Protein AF-0000000078787896 (afdb_homodimer)

Secondary structure (DSSP, 8-state):
-EEEEEEGGGHHHHHHHHHHTT-EEEEEEETTTEEEEEEE-HHHHHHHHHH-SS-GGG--HHHHHHHHHHHT--HHHHHHHHHHHHHHHHHH-/-EEEEEEGGGHHHHHHHHHHTT-EEEEEEETTTEEEEEEE-HHHHHHHHHH-SS-GGG--HHHHHHHHHHHT--HHHHHHHHHHHHHHHHHT-

Solvent-accessible surface area (backbone atoms only — not comparable to full-atom values): 10243 Å² total; per-residue (Å²): 78,45,82,45,78,42,52,53,87,51,46,64,62,54,48,51,54,32,57,76,66,70,42,37,62,49,80,38,81,47,82,94,54,31,28,37,38,35,38,38,56,57,43,48,44,58,34,46,63,74,59,62,76,54,63,79,91,69,50,51,49,59,50,47,37,52,51,39,49,51,52,63,49,59,63,55,60,38,23,46,52,31,45,52,47,52,53,53,53,57,70,73,100,78,46,80,44,78,42,53,54,88,51,44,65,62,53,49,51,55,31,57,76,65,71,43,37,63,49,80,38,81,45,82,92,56,31,27,38,38,34,37,37,55,58,44,49,46,58,37,47,64,75,60,64,78,53,63,79,92,70,49,50,49,59,51,47,37,52,52,38,50,52,54,64,49,58,62,56,60,38,24,45,52,31,45,53,46,52,51,53,54,57,69,75,99

Radius of gyration: 19.27 Å; Cα contacts (8 Å, |Δi|>4): 255; chains: 2; bounding box: 38×58×37 Å

InterPro domains:
  IPR018594 Domain of unknown function DUF2023 [PF09633] (1-84)
  IPR036780 PG1857-like superfamily [G3DSA:3.30.2190.10] (1-89)
  IPR036780 PG1857-like superfamily [SSF160448] (1-85)

Structure (mmCIF, N/CA/C/O backbone):
data_AF-0000000078787896-model_v1
#
loop_
_entity.id
_entity.type
_entity.pdbx_description
1 polymer 'DUF2023 domain-containing protein'
#
loop_
_atom_site.group_PDB
_atom_site.id
_atom_site.type_symbol
_atom_site.label_atom_id
_atom_site.label_alt_id
_atom_site.label_comp_id
_atom_site.label_asym_id
_atom_site.label_entity_id
_atom_site.label_seq_id
_atom_site.pdbx_PDB_ins_code
_atom_site.Cartn_x
_atom_site.Cartn_y
_atom_site.Cartn_z
_atom_site.occupancy
_atom_site.B_iso_or_equiv
_atom_site.auth_seq_id
_atom_site.auth_comp_id
_atom_site.auth_asym_id
_atom_site.auth_atom_id
_atom_site.pdbx_PDB_model_num
ATOM 1 N N . MET A 1 1 ? 8.523 -8.969 -3.535 1 95.5 1 MET A N 1
ATOM 2 C CA . MET A 1 1 ? 7.691 -10.094 -3.965 1 95.5 1 MET A CA 1
ATOM 3 C C . MET A 1 1 ? 7.641 -10.18 -5.484 1 95.5 1 MET A C 1
ATOM 5 O O . MET A 1 1 ? 7.961 -9.211 -6.18 1 95.5 1 MET A O 1
ATOM 9 N N . VAL A 1 2 ? 7.312 -11.383 -6.012 1 97.88 2 VAL A N 1
ATOM 10 C CA . VAL A 1 2 ? 7.246 -11.609 -7.449 1 97.88 2 VAL A CA 1
ATOM 11 C C . VAL A 1 2 ? 5.91 -12.266 -7.809 1 97.88 2 VAL A C 1
ATOM 13 O O . VAL A 1 2 ? 5.414 -13.125 -7.074 1 97.88 2 VAL A O 1
ATOM 16 N N . LEU A 1 3 ? 5.375 -11.781 -8.859 1 97.94 3 LEU A N 1
ATOM 17 C CA . LEU A 1 3 ? 4.242 -12.43 -9.508 1 97.94 3 LEU A CA 1
ATOM 18 C C . LEU A 1 3 ? 4.668 -13.086 -10.82 1 97.94 3 LEU A C 1
ATOM 20 O O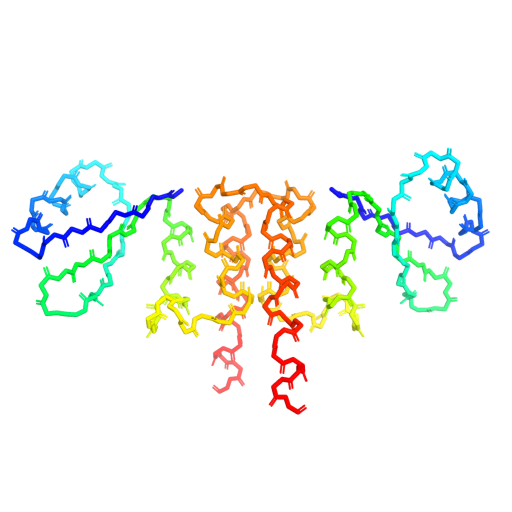 . LEU A 1 3 ? 5.262 -12.43 -11.68 1 97.94 3 LEU A O 1
ATOM 24 N N . TYR A 1 4 ? 4.391 -14.367 -10.906 1 97.44 4 TYR A N 1
ATOM 25 C CA . TYR A 1 4 ? 4.719 -15.125 -12.109 1 97.44 4 TYR A CA 1
ATOM 26 C C . TYR A 1 4 ? 3.508 -15.891 -12.625 1 97.44 4 TYR A C 1
ATOM 28 O O . TYR A 1 4 ? 2.949 -16.734 -11.914 1 97.44 4 TYR A O 1
ATOM 36 N N . THR A 1 5 ? 3.047 -15.602 -13.875 1 96.25 5 THR A N 1
ATOM 37 C CA . THR A 1 5 ? 1.953 -16.328 -14.5 1 96.25 5 THR A CA 1
ATOM 38 C C . THR A 1 5 ? 2.49 -17.438 -15.406 1 96.25 5 THR A C 1
ATOM 40 O O . THR A 1 5 ? 3.373 -17.203 -16.234 1 96.25 5 THR A O 1
ATOM 43 N N . MET A 1 6 ? 1.915 -18.672 -15.164 1 96.69 6 MET A N 1
ATOM 44 C CA . MET A 1 6 ? 2.439 -19.797 -15.938 1 96.69 6 MET A CA 1
ATOM 45 C C . MET A 1 6 ? 1.355 -20.828 -16.188 1 96.69 6 MET A C 1
ATOM 47 O O . MET A 1 6 ? 0.293 -20.797 -15.57 1 96.69 6 MET A O 1
ATOM 51 N N . ASN A 1 7 ? 1.697 -21.688 -17.203 1 96.69 7 ASN A N 1
ATOM 52 C CA . ASN A 1 7 ? 0.842 -22.844 -17.422 1 96.69 7 ASN A CA 1
ATOM 53 C C . ASN A 1 7 ? 0.874 -23.797 -16.219 1 96.69 7 ASN A C 1
ATOM 55 O O . ASN A 1 7 ? 1.937 -24.047 -15.656 1 96.69 7 ASN A O 1
ATOM 59 N N . ARG A 1 8 ? -0.3 -24.375 -15.906 1 95.69 8 ARG A N 1
ATOM 60 C CA . ARG A 1 8 ? -0.476 -25.234 -14.742 1 95.69 8 ARG A CA 1
ATOM 61 C C . ARG A 1 8 ? 0.473 -26.422 -14.805 1 95.69 8 ARG A C 1
ATOM 63 O O . ARG A 1 8 ? 0.884 -26.953 -13.766 1 95.69 8 ARG A O 1
ATOM 70 N N . GLU A 1 9 ? 0.855 -26.781 -15.984 1 95.31 9 GLU A N 1
ATOM 71 C CA . GLU A 1 9 ? 1.678 -27.984 -16.172 1 95.31 9 GLU A CA 1
ATOM 72 C C . GLU A 1 9 ? 3.072 -27.781 -15.578 1 95.31 9 GLU A C 1
ATOM 74 O O . GLU A 1 9 ? 3.762 -28.75 -15.258 1 95.31 9 GLU A O 1
ATOM 79 N N . TYR A 1 10 ? 3.477 -26.594 -15.391 1 95.88 10 TYR A N 1
ATOM 80 C CA . TYR A 1 10 ? 4.82 -26.312 -14.906 1 95.88 10 TYR A CA 1
ATOM 81 C C . TYR A 1 10 ? 4.809 -26 -13.414 1 95.88 10 TYR A C 1
ATOM 83 O O . TYR A 1 10 ? 5.852 -25.688 -12.836 1 95.88 10 TYR A O 1
ATOM 91 N N . THR A 1 11 ? 3.688 -26.047 -12.773 1 96.38 11 THR A N 1
ATOM 92 C CA . THR A 1 11 ? 3.496 -25.625 -11.391 1 96.38 11 THR A CA 1
ATOM 93 C C . THR A 1 11 ? 4.363 -26.469 -10.445 1 96.38 11 THR A C 1
ATOM 95 O O . THR A 1 11 ? 5.051 -25.922 -9.586 1 96.38 11 THR A O 1
ATOM 98 N N . GLU A 1 12 ? 4.324 -27.734 -10.633 1 96.56 12 GLU A N 1
ATOM 99 C CA . GLU A 1 12 ? 5.047 -28.641 -9.742 1 96.56 12 GLU A CA 1
ATOM 100 C C . GLU A 1 12 ? 6.543 -28.344 -9.758 1 96.56 12 GLU A C 1
ATOM 102 O O . GLU A 1 12 ? 7.188 -28.328 -8.703 1 96.56 12 GLU A O 1
ATOM 107 N N . PHE A 1 13 ? 7.039 -28.156 -10.867 1 97.12 13 PHE A N 1
ATOM 108 C CA . PHE A 1 13 ? 8.453 -27.844 -11.016 1 97.12 13 PHE A CA 1
ATOM 109 C C . PHE A 1 13 ? 8.797 -26.547 -10.297 1 97.12 13 PHE A C 1
ATOM 111 O O . PHE A 1 13 ? 9.773 -26.484 -9.539 1 97.12 13 PHE A O 1
ATOM 118 N N . ALA A 1 14 ? 8.023 -25.531 -10.484 1 97.5 14 ALA A N 1
ATOM 119 C CA . ALA A 1 14 ? 8.258 -24.219 -9.883 1 97.5 14 ALA A CA 1
ATOM 120 C C . ALA A 1 14 ? 8.18 -24.297 -8.359 1 97.5 14 ALA A C 1
ATOM 122 O O . ALA A 1 14 ? 9.023 -23.75 -7.656 1 97.5 14 ALA A O 1
ATOM 123 N N . ILE A 1 15 ? 7.23 -25 -7.855 1 97.81 15 ILE A N 1
ATOM 124 C CA . ILE A 1 15 ? 7.02 -25.141 -6.422 1 97.81 15 ILE A CA 1
ATOM 125 C C . ILE A 1 15 ? 8.211 -25.875 -5.793 1 97.81 15 ILE A C 1
ATOM 127 O O . ILE A 1 15 ? 8.703 -25.469 -4.734 1 97.81 15 ILE A O 1
ATOM 131 N N . ARG A 1 16 ? 8.617 -26.875 -6.402 1 98.06 16 ARG A N 1
ATOM 132 C CA . ARG A 1 16 ? 9.766 -27.625 -5.898 1 98.06 16 ARG A CA 1
ATOM 133 C C . ARG A 1 16 ? 10.992 -26.719 -5.754 1 98.06 16 ARG A C 1
ATOM 135 O O . ARG A 1 16 ? 11.711 -26.797 -4.754 1 98.06 16 ARG A O 1
ATOM 142 N N . ARG A 1 17 ? 11.203 -25.938 -6.727 1 97.75 17 ARG A N 1
ATOM 143 C CA . ARG A 1 17 ? 12.336 -25.016 -6.691 1 97.75 17 ARG A CA 1
ATOM 144 C C . ARG A 1 17 ? 12.203 -24.031 -5.527 1 97.75 17 ARG A C 1
ATOM 146 O O . ARG A 1 17 ? 13.172 -23.781 -4.812 1 97.75 17 ARG A O 1
ATOM 153 N N . LEU A 1 18 ? 11.055 -23.469 -5.309 1 98.31 18 LEU A N 1
ATOM 154 C CA . LEU A 1 18 ? 10.805 -22.516 -4.227 1 98.31 18 LEU A CA 1
ATOM 155 C C . LEU A 1 18 ? 10.977 -23.188 -2.867 1 98.31 18 LEU A C 1
ATOM 157 O O . LEU A 1 18 ? 11.609 -22.625 -1.971 1 98.31 18 LEU A O 1
ATOM 161 N N . GLU A 1 19 ? 10.453 -24.391 -2.734 1 98.06 19 GLU A N 1
ATOM 162 C CA . GLU A 1 19 ? 10.539 -25.125 -1.475 1 98.06 19 GLU A CA 1
ATOM 163 C C . GLU A 1 19 ? 11.984 -25.5 -1.15 1 98.06 19 GLU A C 1
ATOM 165 O O . GLU A 1 19 ? 12.414 -25.391 0.001 1 98.06 19 GLU A O 1
ATOM 170 N N . ASN A 1 20 ? 12.695 -25.844 -2.145 1 98.12 20 ASN A N 1
ATOM 171 C CA . ASN A 1 20 ? 14.109 -26.172 -1.956 1 98.12 20 ASN A CA 1
ATOM 172 C C . ASN A 1 20 ? 14.898 -24.953 -1.474 1 98.12 20 ASN A C 1
ATOM 174 O O . ASN A 1 20 ? 15.883 -25.109 -0.749 1 98.12 20 ASN A O 1
ATOM 178 N N . GLN A 1 21 ? 14.391 -23.828 -1.845 1 98 21 GLN A N 1
ATOM 179 C CA . GLN A 1 21 ? 15.078 -22.594 -1.492 1 98 21 GLN A CA 1
ATOM 180 C C . GLN A 1 21 ? 14.438 -21.938 -0.275 1 98 21 GLN A C 1
ATOM 182 O O . GLN A 1 21 ? 14.844 -20.844 0.135 1 98 21 GLN A O 1
ATOM 187 N N . ASN A 1 22 ? 13.445 -22.531 0.251 1 97.94 22 ASN A N 1
ATOM 188 C CA . ASN A 1 22 ? 12.727 -22.031 1.42 1 97.94 22 ASN A CA 1
ATOM 189 C C . ASN A 1 22 ? 12.109 -20.672 1.155 1 97.94 22 ASN A C 1
ATOM 191 O O . ASN A 1 22 ? 12.18 -19.766 2 1 97.94 22 ASN A O 1
ATOM 195 N N . ILE A 1 23 ? 11.594 -20.547 0.013 1 98.19 23 ILE A N 1
ATOM 196 C CA . ILE A 1 23 ? 10.891 -19.312 -0.369 1 98.19 23 ILE A CA 1
ATOM 197 C C . ILE A 1 23 ? 9.383 -19.516 -0.245 1 98.19 23 ILE A C 1
ATOM 199 O O . ILE A 1 23 ? 8.844 -20.5 -0.757 1 98.19 23 ILE A O 1
ATOM 203 N N . SER A 1 24 ? 8.703 -18.656 0.431 1 98.31 24 SER A N 1
ATOM 204 C CA . SER A 1 24 ? 7.254 -18.734 0.598 1 98.31 24 SER A CA 1
ATOM 205 C C . SER A 1 24 ? 6.531 -18.375 -0.699 1 98.31 24 SER A C 1
ATOM 207 O O . SER A 1 24 ? 7.008 -17.547 -1.479 1 98.31 24 SER A O 1
ATOM 209 N N . TYR A 1 25 ? 5.406 -19 -0.863 1 98.31 25 TYR A N 1
ATOM 210 C CA . TYR A 1 25 ? 4.68 -18.781 -2.109 1 98.31 25 TYR A CA 1
ATOM 211 C C . TYR A 1 25 ? 3.18 -18.984 -1.907 1 98.31 25 TYR A C 1
ATOM 213 O O . TYR A 1 25 ? 2.75 -19.531 -0.893 1 98.31 25 TYR A O 1
ATOM 221 N N . THR A 1 26 ? 2.359 -18.438 -2.818 1 97.56 26 THR A N 1
ATOM 222 C CA . THR A 1 26 ? 0.912 -18.578 -2.922 1 97.56 26 THR A CA 1
ATOM 223 C C . THR A 1 26 ? 0.488 -18.75 -4.375 1 97.56 26 THR A C 1
ATOM 225 O O . THR A 1 26 ? 1.007 -18.078 -5.266 1 97.56 26 THR A O 1
ATOM 228 N N . ILE A 1 27 ? -0.456 -19.641 -4.555 1 96.5 27 ILE A N 1
ATOM 229 C CA . ILE A 1 27 ? -0.92 -19.938 -5.91 1 96.5 27 ILE A CA 1
ATOM 230 C C . ILE A 1 27 ? -2.359 -19.453 -6.074 1 96.5 27 ILE A C 1
ATOM 232 O O . ILE A 1 27 ? -3.195 -19.656 -5.191 1 96.5 27 ILE A O 1
ATOM 236 N N . GLN A 1 28 ? -2.555 -18.812 -7.16 1 96.31 28 GLN A N 1
ATOM 237 C CA . GLN A 1 28 ? -3.908 -18.438 -7.555 1 96.31 28 GLN A CA 1
ATOM 238 C C . GLN A 1 28 ? -4.246 -18.984 -8.938 1 96.31 28 GLN A C 1
ATOM 240 O O . GLN A 1 28 ? -3.557 -18.688 -9.914 1 96.31 28 GLN A O 1
ATOM 245 N N . GLU A 1 29 ? -5.281 -19.75 -9.031 1 93.56 29 GLU A N 1
ATOM 246 C CA . GLU A 1 29 ? -5.719 -20.266 -10.32 1 93.56 29 GLU A CA 1
ATOM 247 C C . GLU A 1 29 ? -6.367 -19.172 -11.172 1 93.56 29 GLU A C 1
ATOM 249 O O . GLU A 1 29 ? -7.176 -18.391 -10.664 1 93.56 29 GLU A O 1
ATOM 254 N N . VAL A 1 30 ? -5.859 -19.094 -12.391 1 90.56 30 VAL A N 1
ATOM 255 C CA . VAL A 1 30 ? -6.414 -18.141 -13.336 1 90.56 30 VAL A CA 1
ATOM 256 C C . VAL A 1 30 ? -6.977 -18.875 -14.555 1 90.56 30 VAL A C 1
ATOM 258 O O . VAL A 1 30 ? -6.227 -19.266 -15.445 1 90.56 30 VAL A O 1
ATOM 261 N N . GLY A 1 31 ? -8.289 -19.094 -14.656 1 87.88 31 GLY A N 1
ATOM 262 C CA . GLY A 1 31 ? -8.883 -19.859 -15.75 1 87.88 31 GLY A CA 1
ATOM 263 C C . GLY A 1 31 ? -8.625 -21.344 -15.648 1 87.88 31 GLY A C 1
ATOM 264 O O . GLY A 1 31 ? -8.594 -21.906 -14.547 1 87.88 31 GLY A O 1
ATOM 265 N N . THR A 1 32 ? -8.508 -22.031 -16.875 1 88.81 32 THR A N 1
ATOM 266 C CA . THR A 1 32 ? -8.453 -23.484 -16.875 1 88.81 32 THR A CA 1
ATOM 267 C C . THR A 1 32 ? -7.012 -23.984 -16.953 1 88.81 32 THR A C 1
ATOM 269 O O . THR A 1 32 ? -6.695 -25.078 -16.469 1 88.81 32 THR A O 1
ATOM 272 N N . ASN A 1 33 ? -6.129 -23.156 -17.438 1 93.5 33 ASN A N 1
ATOM 273 C CA . ASN A 1 33 ? -4.82 -23.734 -17.703 1 93.5 33 ASN A CA 1
ATOM 274 C C . ASN A 1 33 ? -3.693 -22.844 -17.188 1 93.5 33 ASN A C 1
ATOM 276 O O . ASN A 1 33 ? -2.516 -23.125 -17.422 1 93.5 33 ASN A O 1
ATOM 280 N N . LYS A 1 34 ? -4.051 -21.75 -16.531 1 95.5 34 LYS A N 1
ATOM 281 C CA . LYS A 1 34 ? -3.014 -20.844 -16.062 1 95.5 34 LYS A CA 1
ATOM 282 C C . LYS A 1 34 ? -3.102 -20.625 -14.562 1 95.5 34 LYS A C 1
ATOM 284 O O . LYS A 1 34 ? -4.176 -20.766 -13.969 1 95.5 34 LYS A O 1
ATOM 289 N N . ILE A 1 35 ? -1.917 -20.312 -13.984 1 96.56 35 ILE A N 1
ATOM 290 C CA . ILE A 1 35 ? -1.882 -19.953 -12.57 1 96.56 35 ILE A CA 1
ATOM 291 C C . ILE A 1 35 ? -1.053 -18.688 -12.375 1 96.56 35 ILE A C 1
ATOM 293 O O . ILE A 1 35 ? -0.139 -18.422 -13.156 1 96.56 35 ILE A O 1
ATOM 297 N N . ASN A 1 36 ? -1.432 -17.922 -11.422 1 96.88 36 ASN A N 1
ATOM 298 C CA . ASN A 1 36 ? -0.57 -16.891 -10.859 1 96.88 36 ASN A CA 1
ATOM 299 C C . ASN A 1 36 ? 0.217 -17.406 -9.656 1 96.88 36 ASN A C 1
ATOM 301 O O . ASN A 1 36 ? -0.37 -17.891 -8.688 1 96.88 36 ASN A O 1
ATOM 305 N N . LEU A 1 37 ? 1.495 -17.312 -9.766 1 97.94 37 LEU A N 1
ATOM 306 C CA . LEU A 1 37 ? 2.389 -17.719 -8.68 1 97.94 37 LEU A CA 1
ATOM 307 C C . LEU A 1 37 ? 3.025 -16.5 -8.023 1 97.94 37 LEU A C 1
ATOM 309 O O . LEU A 1 37 ? 3.793 -15.773 -8.656 1 97.94 37 LEU A O 1
ATOM 313 N N . PHE A 1 38 ? 2.688 -16.312 -6.754 1 98.31 38 PHE A N 1
ATOM 314 C CA . PHE A 1 38 ? 3.316 -15.281 -5.941 1 98.31 38 PHE A CA 1
ATOM 315 C C . PHE A 1 38 ? 4.395 -15.883 -5.043 1 98.31 38 PHE A C 1
ATOM 317 O O . PHE A 1 38 ? 4.184 -16.922 -4.422 1 98.31 38 PHE A O 1
ATOM 324 N N . PHE A 1 39 ? 5.5 -15.203 -4.949 1 98.56 39 PHE A N 1
ATOM 325 C CA . PHE A 1 39 ? 6.477 -15.742 -4.008 1 98.56 39 PHE A CA 1
ATOM 326 C C . PHE A 1 39 ? 7.43 -14.648 -3.533 1 98.56 39 PHE A C 1
ATOM 328 O O . PHE A 1 39 ? 7.625 -13.648 -4.223 1 98.56 39 PHE A O 1
ATOM 335 N N . GLY A 1 40 ? 7.953 -14.867 -2.354 1 97.88 40 GLY A N 1
ATOM 336 C CA . GLY A 1 40 ? 8.805 -13.906 -1.679 1 97.88 40 GLY A CA 1
ATOM 337 C C . GLY A 1 40 ? 8.812 -14.062 -0.17 1 97.88 40 GLY A C 1
ATOM 338 O O . GLY A 1 40 ? 8.82 -15.188 0.34 1 97.88 40 GLY A O 1
ATOM 339 N N . LYS A 1 41 ? 8.898 -12.922 0.526 1 97.5 41 LYS A N 1
ATOM 340 C CA . LYS A 1 41 ? 8.938 -12.938 1.985 1 97.5 41 LYS A CA 1
ATOM 341 C C . LYS A 1 41 ? 7.648 -13.5 2.568 1 97.5 41 LYS A C 1
ATOM 343 O O . LYS A 1 41 ? 6.559 -13.211 2.066 1 97.5 41 LYS A O 1
ATOM 348 N N . PRO A 1 42 ? 7.762 -14.211 3.613 1 97.69 42 PRO A N 1
ATOM 349 C CA . PRO A 1 42 ? 6.57 -14.828 4.207 1 97.69 42 PRO A CA 1
ATOM 350 C C . PRO A 1 42 ? 5.527 -13.797 4.645 1 97.69 42 PRO A C 1
ATOM 352 O O . PRO A 1 42 ? 4.324 -14.062 4.555 1 97.69 42 PRO A O 1
ATOM 355 N N . GLU A 1 43 ? 6.016 -12.641 5.141 1 97.62 43 GLU A N 1
ATOM 356 C CA . GLU A 1 43 ? 5.098 -11.586 5.566 1 97.62 43 GLU A CA 1
ATOM 357 C C . GLU A 1 43 ? 4.199 -11.141 4.414 1 97.62 43 GLU A C 1
ATOM 359 O O . GLU A 1 43 ? 2.998 -10.938 4.602 1 97.62 43 GLU A O 1
ATOM 364 N N . CYS A 1 44 ? 4.789 -11.047 3.289 1 98.06 44 CYS A N 1
ATOM 365 C CA . CYS A 1 44 ? 4.031 -10.633 2.115 1 98.06 44 CYS A CA 1
ATOM 366 C C . CYS A 1 44 ? 3.082 -11.727 1.657 1 98.06 44 CYS A C 1
ATOM 368 O O . CYS A 1 44 ? 1.968 -11.445 1.214 1 98.06 44 CYS A O 1
ATOM 370 N N . MET A 1 45 ? 3.549 -12.969 1.745 1 98 45 MET A N 1
ATOM 371 C CA . MET A 1 45 ? 2.699 -14.086 1.345 1 98 45 MET A CA 1
ATOM 372 C C . MET A 1 45 ? 1.46 -14.172 2.23 1 98 45 MET A C 1
ATOM 374 O O . MET A 1 45 ? 0.368 -14.484 1.748 1 98 45 MET A O 1
ATOM 378 N N . GLU A 1 46 ? 1.587 -13.875 3.477 1 97.25 46 GLU A N 1
ATOM 379 C CA . GLU A 1 46 ? 0.44 -13.859 4.379 1 97.25 46 GLU A CA 1
ATOM 380 C C . GLU A 1 46 ? -0.558 -12.773 3.992 1 97.25 46 GLU A C 1
ATOM 382 O O . GLU A 1 46 ? -1.767 -13.016 3.959 1 97.25 46 GLU A O 1
ATOM 387 N N . ALA A 1 47 ? -0.047 -11.648 3.676 1 97.5 47 ALA A N 1
ATOM 388 C CA . ALA A 1 47 ? -0.904 -10.531 3.293 1 97.5 47 ALA A CA 1
ATOM 389 C C . ALA A 1 47 ? -1.635 -10.82 1.985 1 97.5 47 ALA A C 1
ATOM 391 O O . ALA A 1 47 ? -2.84 -10.586 1.875 1 97.5 47 ALA A O 1
ATOM 392 N N . ILE A 1 48 ? -0.924 -11.328 0.971 1 96.94 48 ILE A N 1
ATOM 393 C CA . ILE A 1 48 ? -1.519 -11.516 -0.347 1 96.94 48 ILE A CA 1
ATOM 394 C C . ILE A 1 48 ? -2.648 -12.539 -0.26 1 96.94 48 ILE A C 1
ATOM 396 O O . ILE A 1 48 ? -3.621 -12.461 -1.015 1 96.94 48 ILE A O 1
ATOM 400 N N . ARG A 1 49 ? -2.602 -13.461 0.655 1 95.06 49 ARG A N 1
ATOM 401 C CA . ARG A 1 49 ? -3.635 -14.477 0.821 1 95.06 49 ARG A CA 1
ATOM 402 C C . ARG A 1 49 ? -4.973 -13.844 1.188 1 95.06 49 ARG A C 1
ATOM 404 O O . ARG A 1 49 ? -6.031 -14.383 0.871 1 95.06 49 ARG A O 1
ATOM 411 N N . HIS A 1 50 ? -4.93 -12.711 1.856 1 94.81 50 HIS A N 1
ATOM 412 C CA . HIS A 1 50 ? -6.148 -11.984 2.195 1 94.81 50 HIS A CA 1
ATOM 413 C C . HIS A 1 50 ? -6.676 -11.203 0.996 1 94.81 50 HIS A C 1
ATOM 415 O O . HIS A 1 50 ? -7.848 -10.82 0.964 1 94.81 50 HIS A O 1
ATOM 421 N N . ILE A 1 51 ? -5.855 -10.961 0.032 1 94.88 51 ILE A N 1
ATOM 422 C CA . ILE A 1 51 ? -6.164 -10.031 -1.048 1 94.88 51 ILE A CA 1
ATOM 423 C C . ILE A 1 51 ? -6.594 -10.805 -2.291 1 94.88 51 ILE A C 1
ATOM 425 O O . ILE A 1 51 ? -7.543 -10.414 -2.973 1 94.88 51 ILE A O 1
ATOM 429 N N . ILE A 1 52 ? -5.926 -11.883 -2.607 1 93.38 52 ILE A N 1
ATOM 430 C CA . ILE A 1 52 ? -6.078 -12.555 -3.895 1 93.38 52 ILE A CA 1
ATOM 431 C C . ILE A 1 52 ? -7.141 -13.641 -3.789 1 93.38 52 ILE A C 1
ATOM 433 O O . ILE A 1 52 ? -6.934 -14.766 -4.258 1 93.38 52 ILE A O 1
ATOM 437 N N . THR A 1 53 ? -8.164 -13.375 -3.113 1 90.44 53 THR A N 1
ATOM 438 C CA . THR A 1 53 ? -9.273 -14.312 -2.959 1 90.44 53 THR A CA 1
ATOM 439 C C . THR A 1 53 ? -10.211 -14.234 -4.156 1 90.44 53 THR A C 1
ATOM 441 O O . THR A 1 53 ? -11.164 -15.016 -4.258 1 90.44 53 THR A O 1
ATOM 444 N N . ARG A 1 54 ? -10.055 -13.359 -5.039 1 89.44 54 ARG A N 1
ATOM 445 C CA . ARG A 1 54 ? -10.805 -13.148 -6.27 1 89.44 54 ARG A CA 1
ATOM 446 C C . ARG A 1 54 ? -9.875 -12.789 -7.426 1 89.44 54 ARG A C 1
ATOM 448 O O . ARG A 1 54 ? -8.695 -12.492 -7.207 1 89.44 54 ARG A O 1
ATOM 455 N N . PRO A 1 55 ? -10.461 -12.805 -8.609 1 91.06 55 PRO A N 1
ATOM 456 C CA . PRO A 1 55 ? -9.625 -12.414 -9.742 1 91.06 55 PRO A CA 1
ATOM 457 C C . PRO A 1 55 ? -9.023 -11.016 -9.586 1 91.06 55 PRO A C 1
ATOM 459 O O . PRO A 1 55 ? -9.656 -10.133 -9.008 1 91.06 55 PRO A O 1
ATOM 462 N N . LEU A 1 56 ? -7.828 -10.742 -10.164 1 94.19 56 LEU A N 1
ATOM 463 C CA . LEU A 1 56 ? -7.059 -9.516 -9.984 1 94.19 56 LEU A CA 1
ATOM 464 C C . LEU A 1 56 ? -7.828 -8.305 -10.516 1 94.19 56 LEU A C 1
ATOM 466 O O . LEU A 1 56 ? -7.672 -7.195 -10.008 1 94.19 56 LEU A O 1
ATOM 470 N N . ASN A 1 57 ? -8.633 -8.578 -11.523 1 92.12 57 ASN A N 1
ATOM 471 C CA . ASN A 1 57 ? -9.383 -7.473 -12.117 1 92.12 57 ASN A CA 1
ATOM 472 C C . ASN A 1 57 ? -10.57 -7.062 -11.258 1 92.12 57 ASN A C 1
ATOM 474 O O . ASN A 1 57 ? -11.289 -6.121 -11.586 1 92.12 57 ASN A O 1
ATOM 478 N N . GLN A 1 58 ? -10.766 -7.707 -10.18 1 94.06 58 GLN A N 1
ATOM 479 C CA . GLN A 1 58 ? -11.891 -7.414 -9.289 1 94.06 58 GLN A CA 1
ATOM 480 C C . GLN A 1 58 ? -11.406 -6.832 -7.965 1 94.06 58 GLN A C 1
ATOM 482 O O . GLN A 1 58 ? -12.188 -6.684 -7.023 1 94.06 58 GLN A O 1
ATOM 487 N N . LEU A 1 59 ? -10.148 -6.559 -7.926 1 95.62 59 LEU A N 1
ATOM 488 C CA . LEU A 1 59 ? -9.609 -5.98 -6.707 1 95.62 59 LEU A CA 1
ATOM 489 C C . LEU A 1 59 ? -10.125 -4.559 -6.5 1 95.62 59 LEU A C 1
ATOM 491 O O . LEU A 1 59 ? -10.297 -3.811 -7.465 1 95.62 59 LEU A O 1
ATOM 495 N N . THR A 1 60 ? -10.414 -4.223 -5.25 1 96 60 THR A N 1
ATOM 496 C CA . THR A 1 60 ? -10.727 -2.836 -4.926 1 96 60 THR A CA 1
ATOM 497 C C . THR A 1 60 ? -9.516 -1.939 -5.176 1 96 60 THR A C 1
ATOM 499 O O . THR A 1 60 ? -8.391 -2.428 -5.309 1 96 60 THR A O 1
ATOM 502 N N . PRO A 1 61 ? -9.695 -0.67 -5.254 1 97 61 PRO A N 1
ATOM 503 C CA . PRO A 1 61 ? -8.547 0.233 -5.398 1 97 61 PRO A CA 1
ATOM 504 C C . PRO A 1 61 ? -7.508 0.044 -4.301 1 97 61 PRO A C 1
ATOM 506 O O . PRO A 1 61 ? -6.305 0.094 -4.574 1 97 61 PRO A O 1
ATOM 509 N N . GLU A 1 62 ? -7.98 -0.223 -3.119 1 97.44 62 GLU A N 1
ATOM 510 C CA . GLU A 1 62 ? -7.074 -0.427 -1.993 1 97.44 62 GLU A CA 1
ATOM 511 C C . GLU A 1 62 ? -6.234 -1.688 -2.182 1 97.44 62 GLU A C 1
ATOM 513 O O . GLU A 1 62 ? -5.016 -1.659 -2.018 1 97.44 62 GLU A O 1
ATOM 518 N N . GLU A 1 63 ? -6.902 -2.74 -2.551 1 97.38 63 GLU A N 1
ATOM 519 C CA . GLU A 1 63 ? -6.211 -4.012 -2.742 1 97.38 63 GLU A CA 1
ATOM 520 C C . GLU A 1 63 ? -5.203 -3.924 -3.885 1 97.38 63 GLU A C 1
ATOM 522 O O . GLU A 1 63 ? -4.109 -4.484 -3.797 1 97.38 63 GLU A O 1
ATOM 527 N N . ASP A 1 64 ? -5.602 -3.293 -4.914 1 97.5 64 ASP A N 1
ATOM 528 C CA . ASP A 1 64 ? -4.699 -3.094 -6.047 1 97.5 64 ASP A CA 1
ATOM 529 C C . ASP A 1 64 ? -3.447 -2.328 -5.621 1 97.5 64 ASP A C 1
ATOM 531 O O . ASP A 1 64 ? -2.334 -2.682 -6.016 1 97.5 64 ASP A O 1
ATOM 535 N N . PHE A 1 65 ? -3.604 -1.287 -4.871 1 98.38 65 PHE A N 1
ATOM 536 C CA . PHE A 1 65 ? -2.482 -0.516 -4.352 1 98.38 65 PHE A CA 1
ATOM 537 C C . PHE A 1 65 ? -1.557 -1.397 -3.521 1 98.38 65 PHE A C 1
ATOM 539 O O . PHE A 1 65 ? -0.336 -1.355 -3.688 1 98.38 65 PHE A O 1
ATOM 546 N N . ILE A 1 66 ? -2.145 -2.176 -2.635 1 98.31 66 ILE A N 1
ATOM 547 C CA . ILE A 1 66 ? -1.372 -3.021 -1.729 1 98.31 66 ILE A CA 1
ATOM 548 C C . ILE A 1 66 ? -0.562 -4.035 -2.535 1 98.31 66 ILE A C 1
ATOM 550 O O . ILE A 1 66 ? 0.636 -4.207 -2.299 1 98.31 66 ILE A O 1
ATOM 554 N N . LEU A 1 67 ? -1.207 -4.641 -3.471 1 97.94 67 LEU A N 1
ATOM 555 C CA . LEU A 1 67 ? -0.519 -5.602 -4.324 1 97.94 67 LEU A CA 1
ATOM 556 C C . LEU A 1 67 ? 0.661 -4.945 -5.039 1 97.94 67 LEU A C 1
ATOM 558 O O . LEU A 1 67 ? 1.774 -5.477 -5.02 1 97.94 67 LEU A O 1
ATOM 562 N N . GLY A 1 68 ? 0.393 -3.816 -5.617 1 97.94 68 GLY A N 1
ATOM 563 C CA . GLY A 1 68 ? 1.457 -3.105 -6.309 1 97.94 68 GLY A CA 1
ATOM 564 C C . GLY A 1 68 ? 2.625 -2.758 -5.402 1 97.94 68 GLY A C 1
ATOM 565 O O . GLY A 1 68 ? 3.785 -2.883 -5.805 1 97.94 68 GLY A O 1
ATOM 566 N N . ALA A 1 69 ? 2.291 -2.309 -4.273 1 98.06 69 ALA A N 1
ATOM 567 C CA . ALA A 1 69 ? 3.334 -1.962 -3.312 1 98.06 69 ALA A CA 1
ATOM 568 C C . ALA A 1 69 ? 4.176 -3.184 -2.953 1 98.06 69 ALA A C 1
ATOM 570 O O . ALA A 1 69 ? 5.406 -3.102 -2.9 1 98.06 69 ALA A O 1
ATOM 571 N N . MET A 1 70 ? 3.561 -4.277 -2.736 1 97.94 70 MET A N 1
ATOM 572 C CA . MET A 1 70 ? 4.273 -5.504 -2.395 1 97.94 70 MET A CA 1
ATOM 573 C C . MET A 1 70 ? 5.152 -5.961 -3.551 1 97.94 70 MET A C 1
ATOM 575 O O . MET A 1 70 ? 6.238 -6.508 -3.332 1 97.94 70 MET A O 1
ATOM 579 N N . LEU A 1 71 ? 4.688 -5.684 -4.723 1 97.88 71 LEU A N 1
ATOM 580 C CA . LEU A 1 71 ? 5.438 -6.066 -5.914 1 97.88 71 LEU A CA 1
ATOM 581 C C . LEU A 1 71 ? 6.605 -5.117 -6.152 1 97.88 71 LEU A C 1
ATOM 583 O O . LEU A 1 71 ? 7.492 -5.406 -6.961 1 97.88 71 LEU A O 1
ATOM 587 N N . GLY A 1 72 ? 6.602 -3.992 -5.484 1 96.75 72 GLY A N 1
ATOM 588 C CA . GLY A 1 72 ? 7.719 -3.066 -5.582 1 96.75 72 GLY A CA 1
ATOM 589 C C . GLY A 1 72 ? 7.488 -1.961 -6.598 1 96.75 72 GLY A C 1
ATOM 590 O O . GLY A 1 72 ? 8.445 -1.342 -7.074 1 96.75 72 GLY A O 1
ATOM 591 N N . TYR A 1 73 ? 6.246 -1.778 -6.945 1 97 73 TYR A N 1
ATOM 592 C CA . TYR A 1 73 ? 5.941 -0.691 -7.871 1 97 73 TYR A CA 1
ATOM 593 C C . TYR A 1 73 ? 6.152 0.665 -7.207 1 97 73 TYR A C 1
ATOM 595 O O . TYR A 1 73 ? 6.082 0.78 -5.98 1 97 73 TYR A O 1
ATOM 603 N N . ASP A 1 74 ? 6.367 1.711 -8.031 1 97.19 74 ASP A N 1
ATOM 604 C CA . ASP A 1 74 ? 6.582 3.072 -7.551 1 97.19 74 ASP A CA 1
ATOM 605 C C . ASP A 1 74 ? 5.344 3.604 -6.832 1 97.19 74 ASP A C 1
ATOM 607 O O . ASP A 1 74 ? 4.238 3.547 -7.371 1 97.19 74 ASP A O 1
ATOM 611 N N . ILE A 1 75 ? 5.496 4.176 -5.746 1 97.56 75 ILE A N 1
ATOM 612 C CA . ILE A 1 75 ? 4.395 4.605 -4.891 1 97.56 75 ILE A CA 1
ATOM 613 C C . ILE A 1 75 ? 3.607 5.715 -5.586 1 97.56 75 ILE A C 1
ATOM 615 O O . ILE A 1 75 ? 2.377 5.742 -5.523 1 97.56 75 ILE A O 1
ATOM 619 N N . CYS A 1 76 ? 4.289 6.629 -6.258 1 97.19 76 CYS A N 1
ATOM 620 C CA . CYS A 1 76 ? 3.582 7.703 -6.941 1 97.19 76 CYS A CA 1
ATOM 621 C C . CYS A 1 76 ? 2.682 7.152 -8.039 1 97.19 76 CYS A C 1
ATOM 623 O O . CYS A 1 76 ? 1.545 7.602 -8.203 1 97.19 76 CYS A O 1
ATOM 625 N N . GLN A 1 77 ? 3.182 6.18 -8.719 1 97.31 77 GLN A N 1
ATOM 626 C CA . GLN A 1 77 ? 2.369 5.527 -9.742 1 97.31 77 GLN A CA 1
ATOM 627 C C . GLN A 1 77 ? 1.17 4.816 -9.125 1 97.31 77 GLN A C 1
ATOM 629 O O . GLN A 1 77 ? 0.07 4.844 -9.68 1 97.31 77 GLN A O 1
ATOM 634 N N . GLN A 1 78 ? 1.397 4.191 -8.008 1 97.94 78 GLN A N 1
ATOM 635 C CA . GLN A 1 78 ? 0.31 3.523 -7.305 1 97.94 78 GLN A CA 1
ATOM 636 C C . GLN A 1 78 ? -0.741 4.527 -6.84 1 97.94 78 GLN A C 1
ATOM 638 O O . GLN A 1 78 ? -1.94 4.246 -6.891 1 97.94 78 GLN A O 1
ATOM 643 N N . CYS A 1 79 ? -0.305 5.656 -6.375 1 98.38 79 CYS A N 1
ATOM 644 C CA . CYS A 1 79 ? -1.236 6.707 -5.969 1 98.38 79 CYS A CA 1
ATOM 645 C C . CYS A 1 79 ? -2.094 7.156 -7.145 1 98.38 79 CYS A C 1
ATOM 647 O O . CYS A 1 79 ? -3.307 7.324 -7.008 1 98.38 79 CYS A O 1
ATOM 649 N N . LYS A 1 80 ? -1.499 7.309 -8.273 1 97.88 80 LYS A N 1
ATOM 650 C CA . LYS A 1 80 ? -2.234 7.719 -9.461 1 97.88 80 LYS A CA 1
ATOM 651 C C . LYS A 1 80 ? -3.279 6.676 -9.852 1 97.88 80 LYS A C 1
ATOM 653 O O . LYS A 1 80 ? -4.43 7.016 -10.133 1 97.88 80 LYS A O 1
ATOM 658 N N . ARG A 1 81 ? -2.877 5.488 -9.898 1 96.88 81 ARG A N 1
ATOM 659 C CA . ARG A 1 81 ? -3.795 4.402 -10.227 1 96.88 81 ARG A CA 1
ATOM 660 C C . ARG A 1 81 ? -4.949 4.344 -9.234 1 96.88 81 ARG A C 1
ATOM 662 O O . ARG A 1 81 ? -6.105 4.16 -9.625 1 96.88 81 ARG A O 1
ATOM 669 N N . TYR A 1 82 ? -4.598 4.43 -7.969 1 97.88 82 TYR A N 1
ATOM 670 C CA . TYR A 1 82 ? -5.574 4.406 -6.887 1 97.88 82 TYR A CA 1
ATOM 671 C C . TYR A 1 82 ? -6.629 5.488 -7.082 1 97.88 82 TYR A C 1
ATOM 673 O O . TYR A 1 82 ? -7.828 5.207 -7.031 1 97.88 82 TYR A O 1
ATOM 681 N N . CYS A 1 83 ? -6.184 6.68 -7.309 1 97.31 83 CYS A N 1
ATOM 682 C CA . CYS A 1 83 ? -7.102 7.797 -7.512 1 97.31 83 CYS A CA 1
ATOM 683 C C . CYS A 1 83 ? -7.93 7.605 -8.773 1 97.31 83 CYS A C 1
ATOM 685 O O . CYS A 1 83 ? -9.117 7.926 -8.797 1 97.31 83 CYS A O 1
ATOM 687 N N . GLY A 1 84 ? -7.238 7.113 -9.797 1 96.25 84 GLY A N 1
ATOM 688 C CA . GLY A 1 84 ? -7.965 6.816 -11.016 1 96.25 84 GLY A CA 1
ATOM 689 C C . GLY A 1 84 ? -9.094 5.824 -10.812 1 96.25 84 GLY A C 1
ATOM 690 O O . GLY A 1 84 ? -10.195 6.016 -11.328 1 96.25 84 GLY A O 1
ATOM 691 N N . LYS A 1 85 ? -8.898 4.84 -10.039 1 94.88 85 LYS A N 1
ATOM 692 C CA . LYS A 1 85 ? -9.906 3.824 -9.766 1 94.88 85 LYS A CA 1
ATOM 693 C C . LYS A 1 85 ? -11.016 4.379 -8.875 1 94.88 85 LYS A C 1
ATOM 695 O O . LYS A 1 85 ? -12.195 4.051 -9.062 1 94.88 85 LYS A O 1
ATOM 700 N N . LYS A 1 86 ? -10.609 5.203 -7.938 1 93.62 86 LYS A N 1
ATOM 701 C CA . LYS A 1 86 ? -11.586 5.801 -7.035 1 93.62 86 LYS A CA 1
ATOM 702 C C . LYS A 1 86 ? -12.531 6.73 -7.785 1 93.62 86 LYS A C 1
ATOM 704 O O . LYS A 1 86 ? -13.727 6.773 -7.492 1 93.62 86 LYS A O 1
ATOM 709 N N . GLU A 1 87 ? -12.047 7.441 -8.672 1 89.38 87 GLU A N 1
ATOM 710 C CA . GLU A 1 87 ? -12.852 8.367 -9.453 1 89.38 87 GLU A CA 1
ATOM 711 C C . GLU A 1 87 ? -13.797 7.621 -10.398 1 89.38 87 GLU A C 1
ATOM 713 O O . GLU A 1 87 ? -14.914 8.078 -10.656 1 89.38 87 GLU A O 1
ATOM 718 N N . SER A 1 88 ? -13.359 6.551 -10.875 1 85.44 88 SER A N 1
ATOM 719 C CA . SER A 1 88 ? -14.195 5.754 -11.766 1 85.44 88 SER A CA 1
ATOM 720 C C . SER A 1 88 ? -15.375 5.141 -11.023 1 85.44 88 SER A C 1
ATOM 722 O O . SER A 1 88 ? -16.469 4.996 -11.586 1 85.44 88 SER A O 1
ATOM 724 N N . ILE A 1 89 ? -15.203 4.863 -9.797 1 76.12 89 ILE A N 1
ATOM 725 C CA . ILE A 1 89 ? -16.266 4.281 -9 1 76.12 89 ILE A CA 1
ATOM 726 C C . ILE A 1 89 ? -17.297 5.359 -8.648 1 76.12 89 ILE A C 1
ATOM 728 O O . ILE A 1 89 ? -18.5 5.102 -8.641 1 76.12 89 ILE A O 1
ATOM 732 N N . LYS A 1 90 ? -16.906 6.637 -8.375 1 72 90 LYS A N 1
ATOM 733 C CA . LYS A 1 90 ? -17.812 7.734 -8.078 1 72 90 LYS A CA 1
ATOM 734 C C . LYS A 1 90 ? -18.688 8.07 -9.281 1 72 90 LYS A C 1
ATOM 736 O O . LYS A 1 90 ? -19.875 8.391 -9.141 1 72 90 LYS A O 1
ATOM 741 N N . ILE A 1 91 ? -18.156 7.953 -10.461 1 60.03 91 ILE A N 1
ATOM 742 C CA . ILE A 1 91 ? -18.922 8.281 -11.656 1 60.03 91 ILE A CA 1
ATOM 743 C C . ILE A 1 91 ? -19.922 7.16 -11.953 1 60.03 91 ILE A C 1
ATOM 745 O O . ILE A 1 91 ? -20.984 7.406 -12.516 1 60.03 91 ILE A O 1
ATOM 749 N N . ALA A 1 92 ? -19.625 6.023 -11.539 1 60.28 92 ALA A N 1
ATOM 750 C CA . ALA A 1 92 ? -20.5 4.895 -11.852 1 60.28 92 ALA A CA 1
ATOM 751 C C . ALA A 1 92 ? -21.688 4.828 -10.883 1 60.28 92 ALA A C 1
ATOM 753 O O . ALA A 1 92 ? -22.641 4.094 -11.117 1 60.28 92 ALA A O 1
ATOM 754 N N . VAL A 1 93 ? -21.719 5.73 -9.859 1 51.56 93 VAL A N 1
ATOM 755 C CA . VAL A 1 93 ? -22.859 5.746 -8.945 1 51.56 93 VAL A CA 1
ATOM 756 C C . VAL A 1 93 ? -23.703 7 -9.188 1 51.56 93 VAL A C 1
ATOM 758 O O . VAL A 1 93 ? -23.156 8.07 -9.484 1 51.56 93 VAL A O 1
ATOM 761 N N . MET B 1 1 ? 6.691 10.961 1.188 1 95.56 1 MET B N 1
ATOM 762 C CA . MET B 1 1 ? 5.746 11.828 1.885 1 95.56 1 MET B CA 1
ATOM 763 C C . MET B 1 1 ? 6.109 11.945 3.361 1 95.56 1 MET B C 1
ATOM 765 O O . MET B 1 1 ? 6.844 11.117 3.895 1 95.56 1 MET B O 1
ATOM 769 N N . VAL B 1 2 ? 5.652 13.047 4.004 1 97.88 2 VAL B N 1
ATOM 770 C CA . VAL B 1 2 ? 5.945 13.305 5.41 1 97.88 2 VAL B CA 1
ATOM 771 C C . VAL B 1 2 ? 4.652 13.609 6.16 1 97.88 2 VAL B C 1
ATOM 773 O O . VAL B 1 2 ? 3.768 14.289 5.633 1 97.88 2 VAL B O 1
ATOM 776 N N . LEU B 1 3 ? 4.578 13.039 7.305 1 97.88 3 LEU B N 1
ATOM 777 C CA . LEU B 1 3 ? 3.555 13.406 8.281 1 97.88 3 LEU B CA 1
ATOM 778 C C . LEU B 1 3 ? 4.164 14.18 9.438 1 97.88 3 LEU B C 1
ATOM 780 O O . LEU B 1 3 ? 5.117 13.719 10.07 1 97.88 3 LEU B O 1
ATOM 784 N N . TYR B 1 4 ? 3.609 15.367 9.656 1 97.44 4 TYR B N 1
ATOM 785 C CA . TYR B 1 4 ? 4.07 16.219 10.75 1 97.44 4 TYR B CA 1
ATOM 786 C C . TYR B 1 4 ? 2.904 16.672 11.617 1 97.44 4 TYR B C 1
ATOM 788 O O . TYR B 1 4 ? 1.972 17.312 11.125 1 97.44 4 TYR B O 1
ATOM 796 N N . THR B 1 5 ? 2.91 16.328 12.938 1 96.19 5 THR B N 1
ATOM 797 C CA . THR B 1 5 ? 1.896 16.781 13.875 1 96.19 5 THR B CA 1
ATOM 798 C C . THR B 1 5 ? 2.379 18.016 14.633 1 96.19 5 THR B C 1
ATOM 800 O O . THR B 1 5 ? 3.49 18.031 15.172 1 96.19 5 THR B O 1
ATOM 803 N N . MET B 1 6 ? 1.483 19.062 14.609 1 96.69 6 MET B N 1
ATOM 804 C CA . MET B 1 6 ? 1.914 20.297 15.25 1 96.69 6 MET B CA 1
ATOM 805 C C . MET B 1 6 ? 0.725 21.047 15.844 1 96.69 6 MET B C 1
ATOM 807 O O . MET B 1 6 ? -0.427 20.719 15.555 1 96.69 6 MET B O 1
ATOM 811 N N . ASN B 1 7 ? 1.114 22 16.734 1 96.69 7 ASN B N 1
ATOM 812 C CA . AS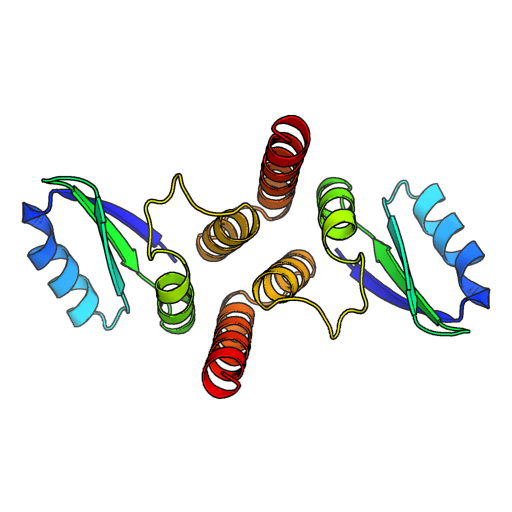N B 1 7 ? 0.097 22.922 17.234 1 96.69 7 ASN B CA 1
ATOM 813 C C . ASN B 1 7 ? -0.459 23.797 16.125 1 96.69 7 ASN B C 1
ATOM 815 O O . ASN B 1 7 ? 0.293 24.281 15.281 1 96.69 7 ASN B O 1
ATOM 819 N N . ARG B 1 8 ? -1.769 24.031 16.188 1 95.62 8 ARG B N 1
ATOM 820 C CA . ARG B 1 8 ? -2.484 24.797 15.164 1 95.62 8 ARG B CA 1
ATOM 821 C C . ARG B 1 8 ? -1.891 26.188 15 1 95.62 8 ARG B C 1
ATOM 823 O O . ARG B 1 8 ? -1.947 26.766 13.914 1 95.62 8 ARG B O 1
ATOM 830 N N . GLU B 1 9 ? -1.283 26.656 16.047 1 95.25 9 GLU B N 1
ATOM 831 C CA . GLU B 1 9 ? -0.77 28.031 16.031 1 95.25 9 GLU B CA 1
ATOM 832 C C . GLU B 1 9 ? 0.393 28.172 15.047 1 95.25 9 GLU B C 1
ATOM 834 O O . GLU B 1 9 ? 0.699 29.281 14.602 1 95.25 9 GLU B O 1
ATOM 839 N N . TYR B 1 10 ? 0.993 27.125 14.688 1 95.81 10 TYR B N 1
ATOM 840 C CA . TYR B 1 10 ? 2.168 27.188 13.828 1 95.81 10 TYR B CA 1
ATOM 841 C C . TYR B 1 10 ? 1.805 26.812 12.391 1 95.81 10 TYR B C 1
ATOM 843 O O . TYR B 1 10 ? 2.676 26.75 11.523 1 95.81 10 TYR B O 1
ATOM 851 N N . THR B 1 11 ? 0.58 26.578 12.094 1 96.38 11 THR B N 1
ATOM 852 C CA . THR B 1 11 ? 0.107 26.078 10.812 1 96.38 11 THR B CA 1
ATOM 853 C C . THR B 1 11 ? 0.432 27.062 9.695 1 96.38 11 THR B C 1
ATOM 855 O O . THR B 1 11 ? 0.95 26.672 8.648 1 96.38 11 THR B O 1
ATOM 858 N N . GLU B 1 12 ? 0.131 28.266 9.945 1 96.56 12 GLU B N 1
ATOM 859 C CA . GLU B 1 12 ? 0.321 29.297 8.914 1 96.56 12 GLU B CA 1
ATOM 860 C C . GLU B 1 12 ? 1.784 29.375 8.492 1 96.56 12 GLU B C 1
ATOM 862 O O . GLU B 1 12 ? 2.082 29.5 7.301 1 96.56 12 GLU B O 1
ATOM 867 N N . PHE B 1 13 ? 2.604 29.359 9.406 1 97.06 13 PHE B N 1
ATOM 868 C CA . PHE B 1 13 ? 4.035 29.422 9.133 1 97.06 13 PHE B CA 1
ATOM 869 C C . PHE B 1 13 ? 4.465 28.219 8.289 1 97.06 13 PHE B C 1
ATOM 871 O O . PHE B 1 13 ? 5.164 28.391 7.289 1 97.06 13 PHE B O 1
ATOM 878 N N . ALA B 1 14 ? 4.055 27.062 8.648 1 97.44 14 ALA B N 1
ATOM 879 C CA . ALA B 1 14 ? 4.418 25.844 7.945 1 97.44 14 ALA B CA 1
ATOM 880 C C . ALA B 1 14 ? 3.889 25.844 6.516 1 97.44 14 ALA B C 1
ATOM 882 O O . ALA B 1 14 ? 4.605 25.484 5.578 1 97.44 14 ALA B O 1
ATOM 883 N N . ILE B 1 15 ? 2.705 26.266 6.328 1 97.81 15 ILE B N 1
ATOM 884 C CA . ILE B 1 15 ? 2.064 26.297 5.016 1 97.81 15 ILE B CA 1
ATOM 885 C C . ILE B 1 15 ? 2.805 27.266 4.105 1 97.81 15 ILE B C 1
ATOM 887 O O . ILE B 1 15 ? 3.057 26.969 2.936 1 97.81 15 ILE B O 1
ATOM 891 N N . ARG B 1 16 ? 3.098 28.375 4.621 1 98.06 16 ARG B N 1
ATOM 892 C CA . ARG B 1 16 ? 3.828 29.359 3.842 1 98.06 16 ARG B CA 1
ATOM 893 C C . ARG B 1 16 ? 5.141 28.797 3.316 1 98.06 16 ARG B C 1
ATOM 895 O O . ARG B 1 16 ? 5.5 29.016 2.156 1 98.06 16 ARG B O 1
ATOM 902 N N . ARG B 1 17 ? 5.809 28.125 4.156 1 97.75 17 ARG B N 1
ATOM 903 C CA . ARG B 1 17 ? 7.074 27.516 3.76 1 97.75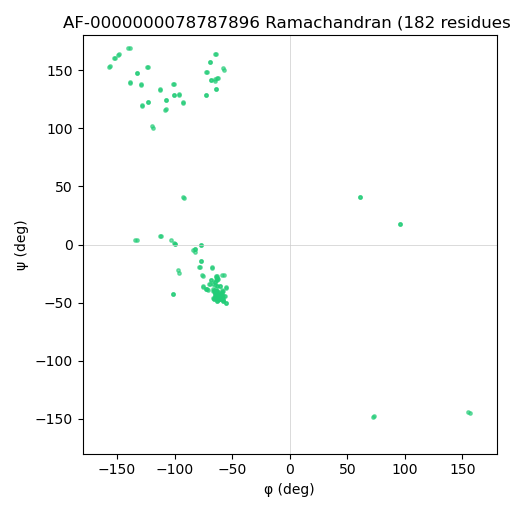 17 ARG B CA 1
ATOM 904 C C . ARG B 1 17 ? 6.863 26.5 2.646 1 97.75 17 ARG B C 1
ATOM 906 O O . ARG B 1 17 ? 7.617 26.469 1.672 1 97.75 17 ARG B O 1
ATOM 913 N N . LEU B 1 18 ? 5.887 25.656 2.744 1 98.31 18 LEU B N 1
ATOM 914 C CA . LEU B 1 18 ? 5.586 24.641 1.743 1 98.31 18 LEU B CA 1
ATOM 915 C C . LEU B 1 18 ? 5.191 25.281 0.418 1 98.31 18 LEU B C 1
ATOM 917 O O . LEU B 1 18 ? 5.656 24.859 -0.644 1 98.31 18 LEU B O 1
ATOM 921 N N . GLU B 1 19 ? 4.367 26.312 0.486 1 98.06 19 GLU B N 1
ATOM 922 C CA . GLU B 1 19 ? 3.908 27 -0.717 1 98.06 19 GLU B CA 1
ATOM 923 C C . GLU B 1 19 ? 5.062 27.703 -1.426 1 98.06 19 GLU B C 1
ATOM 925 O O . GLU B 1 19 ? 5.156 27.672 -2.654 1 98.06 19 GLU B O 1
ATOM 930 N N . ASN B 1 20 ? 5.914 28.266 -0.662 1 98.12 20 ASN B N 1
ATOM 931 C CA . ASN B 1 20 ? 7.086 28.922 -1.232 1 98.12 20 ASN B CA 1
ATOM 932 C C . ASN B 1 20 ? 7.984 27.922 -1.967 1 98.12 20 ASN B C 1
ATOM 934 O O . ASN B 1 20 ? 8.648 28.281 -2.938 1 98.12 20 ASN B O 1
ATOM 938 N N . GLN B 1 21 ? 7.887 26.719 -1.515 1 98 21 GLN B N 1
ATOM 939 C CA . GLN B 1 21 ? 8.727 25.672 -2.098 1 98 21 GLN B CA 1
ATOM 940 C C . GLN B 1 21 ? 7.949 24.844 -3.105 1 98 21 GLN B C 1
ATOM 942 O O . GLN B 1 21 ? 8.477 23.875 -3.656 1 98 21 GLN B O 1
ATOM 947 N N . ASN B 1 22 ? 6.73 25.156 -3.301 1 97.94 22 ASN B N 1
ATOM 948 C CA . ASN B 1 22 ? 5.859 24.453 -4.234 1 97.94 22 ASN B CA 1
ATOM 949 C C . ASN B 1 22 ? 5.703 22.984 -3.861 1 97.94 22 ASN B C 1
ATOM 951 O O . ASN B 1 22 ? 5.754 22.109 -4.727 1 97.94 22 ASN B O 1
ATOM 955 N N . ILE B 1 23 ? 5.574 22.766 -2.619 1 98.19 23 ILE B N 1
ATOM 956 C CA . ILE B 1 23 ? 5.344 21.422 -2.104 1 98.19 23 ILE B CA 1
ATOM 957 C C . ILE B 1 23 ? 3.861 21.234 -1.78 1 98.19 23 ILE B C 1
ATOM 959 O O . ILE B 1 23 ? 3.26 22.078 -1.102 1 98.19 23 ILE B O 1
ATOM 963 N N . SER B 1 24 ? 3.256 20.203 -2.266 1 98.31 24 SER B N 1
ATOM 964 C CA . SER B 1 24 ? 1.851 19.906 -2.006 1 98.31 24 SER B CA 1
ATOM 965 C C . SER B 1 24 ? 1.643 19.438 -0.571 1 98.31 24 SER B C 1
ATOM 967 O O . SER B 1 24 ? 2.514 18.781 0.005 1 98.31 24 SER B O 1
ATOM 969 N N . TYR B 1 25 ? 0.491 19.766 -0.07 1 98.31 25 TYR B N 1
ATOM 970 C CA . TYR B 1 25 ? 0.231 19.422 1.324 1 98.31 25 TYR B CA 1
ATOM 971 C C . TYR B 1 25 ? -1.261 19.219 1.567 1 98.31 25 TYR B C 1
ATOM 973 O O . TYR B 1 25 ? -2.088 19.625 0.742 1 98.31 25 TYR B O 1
ATOM 981 N N . THR B 1 26 ? -1.617 18.516 2.656 1 97.56 26 THR B N 1
ATOM 982 C CA . THR B 1 26 ? -2.963 18.312 3.178 1 97.56 26 THR B CA 1
ATOM 983 C C . THR B 1 26 ? -2.98 18.422 4.699 1 97.56 26 THR B C 1
ATOM 985 O O . THR B 1 26 ? -2.076 17.938 5.375 1 97.56 26 THR B O 1
ATOM 988 N N . ILE B 1 27 ? -4.023 19.062 5.168 1 96.44 27 ILE B N 1
ATOM 989 C CA . ILE B 1 27 ? -4.137 19.281 6.609 1 96.44 27 ILE B CA 1
ATOM 990 C C . ILE B 1 27 ? -5.301 18.469 7.16 1 96.44 27 ILE B C 1
ATOM 992 O O . ILE B 1 27 ? -6.379 18.422 6.562 1 96.44 27 ILE B O 1
ATOM 996 N N . GLN B 1 28 ? -5.004 17.812 8.242 1 96.25 28 GLN B N 1
ATOM 997 C CA . GLN B 1 28 ? -6.051 17.141 8.992 1 96.25 28 GLN B CA 1
ATOM 998 C C . GLN B 1 28 ? -6.105 17.625 10.43 1 96.25 28 GLN B C 1
ATOM 1000 O O . GLN B 1 28 ? -5.113 17.547 11.156 1 96.25 28 GLN B O 1
ATOM 1005 N N . GLU B 1 29 ? -7.223 18.109 10.844 1 93.5 29 GLU B N 1
ATOM 1006 C CA . GLU B 1 29 ? -7.391 18.547 12.227 1 93.5 29 GLU B CA 1
ATOM 1007 C C . GLU B 1 29 ? -7.473 17.359 13.18 1 93.5 29 GLU B C 1
ATOM 1009 O O . GLU B 1 29 ? -8.164 16.375 12.891 1 93.5 29 GLU B O 1
ATOM 1014 N N . VAL B 1 30 ? -6.625 17.469 14.203 1 90.56 30 VAL B N 1
ATOM 1015 C CA . VAL B 1 30 ? -6.625 16.422 15.227 1 90.56 30 VAL B CA 1
ATOM 1016 C C . VAL B 1 30 ? -6.969 17.047 16.578 1 90.56 30 VAL B C 1
ATOM 1018 O O . VAL B 1 30 ? -6.113 17.656 17.234 1 90.56 30 VAL B O 1
ATOM 1021 N N . GLY B 1 31 ? -8.203 16.906 17.078 1 87.94 31 GLY B N 1
ATOM 1022 C CA . GLY B 1 31 ? -8.617 17.516 18.328 1 87.94 31 GLY B CA 1
ATOM 1023 C C . GLY B 1 31 ? -8.781 19.031 18.219 1 87.94 31 GLY B C 1
ATOM 1024 O O . GLY B 1 31 ? -9.211 19.531 17.172 1 87.94 31 GLY B O 1
ATOM 1025 N N . THR B 1 32 ? -8.492 19.766 19.391 1 89 32 THR B N 1
ATOM 1026 C CA . THR B 1 32 ? -8.805 21.188 19.438 1 89 32 THR B CA 1
ATOM 1027 C C . THR B 1 32 ? -7.574 22.031 19.094 1 89 32 THR B C 1
ATOM 1029 O O . THR B 1 32 ? -7.695 23.156 18.609 1 89 32 THR B O 1
ATOM 1032 N N . ASN B 1 33 ? -6.418 21.469 19.297 1 93.44 33 ASN B N 1
ATOM 1033 C CA . ASN B 1 33 ? -5.273 22.375 19.203 1 93.44 33 ASN B CA 1
ATOM 1034 C C . ASN B 1 33 ? -4.164 21.781 18.344 1 93.44 33 ASN B C 1
ATOM 1036 O O . ASN B 1 33 ? -3.086 22.359 18.219 1 93.44 33 ASN B O 1
ATOM 10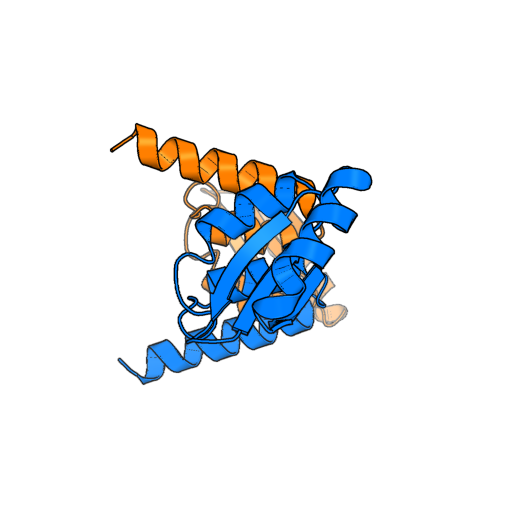40 N N . LYS B 1 34 ? -4.414 20.609 17.75 1 95.5 34 LYS B N 1
ATOM 1041 C CA . LYS B 1 34 ? -3.357 19.969 16.984 1 95.5 34 LYS B CA 1
ATOM 1042 C C . LYS B 1 34 ? -3.822 19.688 15.555 1 95.5 34 LYS B C 1
ATOM 1044 O O . LYS B 1 34 ? -5.02 19.531 15.305 1 95.5 34 LYS B O 1
ATOM 1049 N N . ILE B 1 35 ? -2.82 19.656 14.641 1 96.56 35 ILE B N 1
ATOM 1050 C CA . ILE B 1 35 ? -3.105 19.281 13.266 1 96.56 35 ILE B CA 1
ATOM 1051 C C . ILE B 1 35 ? -2.082 18.25 12.797 1 96.56 35 ILE B C 1
ATOM 1053 O O . ILE B 1 35 ? -0.943 18.234 13.266 1 96.56 35 ILE B O 1
ATOM 1057 N N . ASN B 1 36 ? -2.521 17.375 11.953 1 96.88 36 ASN B N 1
ATOM 1058 C CA . ASN B 1 36 ? -1.633 16.578 11.125 1 96.88 36 ASN B CA 1
ATOM 1059 C C . ASN B 1 36 ? -1.378 17.234 9.773 1 96.88 36 ASN B C 1
ATOM 1061 O O . ASN B 1 36 ? -2.318 17.516 9.031 1 96.88 36 ASN B O 1
ATOM 1065 N N . LEU B 1 37 ? -0.136 17.469 9.508 1 97.94 37 LEU B N 1
ATOM 1066 C CA . LEU B 1 37 ? 0.28 18.031 8.234 1 97.94 37 LEU B CA 1
ATOM 1067 C C . LEU B 1 37 ? 0.98 16.984 7.371 1 97.94 37 LEU B C 1
ATOM 1069 O O . LEU B 1 37 ? 2.051 16.5 7.734 1 97.94 37 LEU B O 1
ATOM 1073 N N . PHE B 1 38 ? 0.358 16.688 6.238 1 98.25 38 PHE B N 1
ATOM 1074 C CA . PHE B 1 38 ? 0.961 15.812 5.238 1 98.25 38 PHE B CA 1
ATOM 1075 C C . PHE B 1 38 ? 1.549 16.641 4.094 1 98.25 38 PHE B C 1
ATOM 1077 O O . PHE B 1 38 ? 0.914 17.562 3.602 1 98.25 38 PHE B O 1
ATOM 1084 N N . PHE B 1 39 ? 2.715 16.25 3.664 1 98.56 39 PHE B N 1
ATOM 1085 C CA . PHE B 1 39 ? 3.209 16.984 2.506 1 98.56 39 PHE B CA 1
ATOM 1086 C C . PHE B 1 39 ? 4.227 16.156 1.732 1 98.56 39 PHE B C 1
ATOM 1088 O O . PHE B 1 39 ? 4.859 15.266 2.293 1 98.56 39 PHE B O 1
ATOM 1095 N N . GLY B 1 40 ? 4.301 16.453 0.456 1 97.88 40 GLY B N 1
ATOM 1096 C CA . GLY B 1 40 ? 5.137 15.711 -0.476 1 97.88 40 GLY B CA 1
ATOM 1097 C C . GLY B 1 40 ? 4.668 15.82 -1.915 1 97.88 40 GLY B C 1
ATOM 1098 O O . GLY B 1 40 ? 4.25 16.891 -2.357 1 97.88 40 GLY B O 1
ATOM 1099 N N . LYS B 1 41 ? 4.848 14.727 -2.656 1 97.44 41 LYS B N 1
ATOM 1100 C CA . LYS B 1 41 ? 4.461 14.695 -4.062 1 97.44 41 LYS B CA 1
ATOM 1101 C C . LYS B 1 41 ? 2.959 14.891 -4.227 1 97.44 41 LYS B C 1
ATOM 1103 O O . LYS B 1 41 ? 2.168 14.359 -3.445 1 97.44 41 LYS B O 1
ATOM 1108 N N . PRO B 1 42 ? 2.588 15.57 -5.234 1 97.75 42 PRO B N 1
ATOM 1109 C CA . PRO B 1 42 ? 1.163 15.852 -5.434 1 97.75 42 PRO B CA 1
ATOM 1110 C C . PRO B 1 42 ? 0.334 14.578 -5.594 1 97.75 42 PRO B C 1
ATOM 1112 O O . PRO B 1 42 ? -0.819 14.531 -5.16 1 97.75 42 PRO B O 1
ATOM 1115 N N . GLU B 1 43 ? 0.935 13.555 -6.25 1 97.62 43 GLU B N 1
ATOM 1116 C CA . GLU B 1 43 ? 0.232 12.289 -6.434 1 97.62 43 GLU B CA 1
ATOM 1117 C C . GLU B 1 43 ? -0.157 11.672 -5.094 1 97.62 43 GLU B C 1
ATOM 1119 O O . GLU B 1 43 ? -1.27 11.164 -4.938 1 97.62 43 GLU B O 1
ATOM 1124 N N . CYS B 1 44 ? 0.728 11.766 -4.188 1 98.06 44 CYS B N 1
ATOM 1125 C CA . CYS B 1 44 ? 0.469 11.219 -2.863 1 98.06 44 CYS B CA 1
ATOM 1126 C C . CYS B 1 44 ? -0.559 12.055 -2.113 1 98.06 44 CYS B C 1
ATOM 1128 O O . CYS B 1 44 ? -1.394 11.516 -1.385 1 98.06 44 CYS B O 1
ATOM 1130 N N . MET B 1 45 ? -0.461 13.367 -2.281 1 98.06 45 MET B N 1
ATOM 1131 C CA . MET B 1 45 ? -1.411 14.25 -1.61 1 98.06 45 MET B CA 1
ATOM 1132 C C . MET B 1 45 ? -2.832 13.992 -2.098 1 98.06 45 MET B C 1
ATOM 1134 O O . MET B 1 45 ? -3.781 14.031 -1.312 1 98.06 45 MET B O 1
ATOM 1138 N N . GLU B 1 46 ? -3.002 13.68 -3.352 1 97.31 46 GLU B N 1
ATOM 1139 C CA . GLU B 1 46 ? -4.32 13.344 -3.885 1 97.31 46 GLU B CA 1
ATOM 1140 C C . GLU B 1 46 ? -4.859 12.062 -3.268 1 97.31 46 GLU B C 1
ATOM 1142 O O . GLU B 1 46 ? -6.027 11.992 -2.885 1 97.31 46 GLU B O 1
ATOM 1147 N N . ALA B 1 47 ? -4.016 11.117 -3.141 1 97.5 47 ALA B N 1
ATOM 1148 C CA . ALA B 1 47 ? -4.418 9.828 -2.568 1 97.5 47 ALA B CA 1
ATOM 1149 C C . ALA B 1 47 ? -4.789 9.977 -1.096 1 97.5 47 ALA B C 1
ATOM 1151 O O . ALA B 1 47 ? -5.816 9.453 -0.653 1 97.5 47 ALA B O 1
ATOM 1152 N N . ILE B 1 48 ? -3.973 10.68 -0.32 1 96.94 48 ILE B N 1
ATOM 1153 C CA . ILE B 1 48 ? -4.195 10.773 1.118 1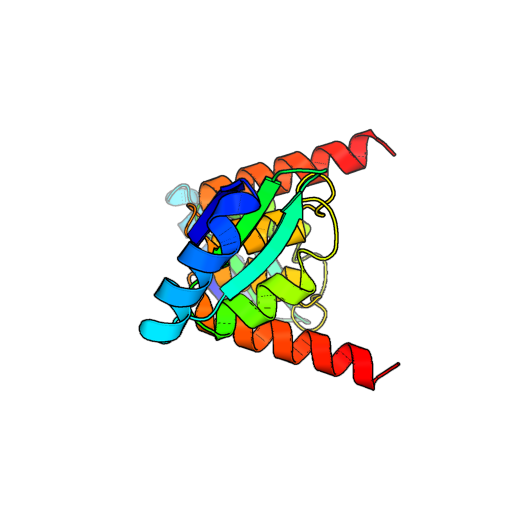 96.94 48 ILE B CA 1
ATOM 1154 C C . ILE B 1 48 ? -5.523 11.477 1.391 1 96.94 48 ILE B C 1
ATOM 1156 O O . ILE B 1 48 ? -6.191 11.195 2.389 1 96.94 48 ILE B O 1
ATOM 1160 N N . ARG B 1 49 ? -5.965 12.352 0.542 1 95.06 49 ARG B N 1
ATOM 1161 C CA . ARG B 1 49 ? -7.223 13.07 0.712 1 95.06 49 ARG B CA 1
ATOM 1162 C C . ARG B 1 49 ? -8.406 12.109 0.716 1 95.06 49 ARG B C 1
ATOM 1164 O O . ARG B 1 49 ? -9.43 12.383 1.341 1 95.06 49 ARG B O 1
ATOM 1171 N N . HIS B 1 50 ? -8.273 10.992 0.016 1 94.88 50 HIS B N 1
ATOM 1172 C CA . HIS B 1 50 ? -9.32 9.969 0.013 1 94.88 50 HIS B CA 1
ATOM 1173 C C . HIS B 1 50 ? -9.273 9.133 1.286 1 94.88 50 HIS B C 1
ATOM 1175 O O . HIS B 1 50 ? -10.258 8.477 1.641 1 94.88 50 HIS B O 1
ATOM 1181 N N . ILE B 1 51 ? -8.172 9.141 1.965 1 94.94 51 ILE B N 1
ATOM 1182 C CA . ILE B 1 51 ? -7.914 8.203 3.051 1 94.94 51 ILE B CA 1
ATOM 1183 C C . ILE B 1 51 ? -8.148 8.891 4.395 1 94.94 51 ILE B C 1
ATOM 1185 O O . ILE B 1 51 ? -8.742 8.305 5.305 1 94.94 51 ILE B O 1
ATOM 1189 N N . ILE B 1 52 ? -7.707 10.102 4.543 1 93.44 52 ILE B N 1
ATOM 1190 C CA . ILE B 1 52 ? -7.645 10.758 5.848 1 93.44 52 ILE B CA 1
ATOM 1191 C C . ILE B 1 52 ? -8.93 11.547 6.09 1 93.44 52 ILE B C 1
ATOM 1193 O O . ILE B 1 52 ? -8.875 12.703 6.516 1 93.44 52 ILE B O 1
ATOM 1197 N N . THR B 1 53 ? -10 11.008 5.738 1 90.31 53 THR B N 1
ATOM 1198 C CA . THR B 1 53 ? -11.297 11.633 5.945 1 90.31 53 THR B CA 1
ATOM 1199 C C . THR B 1 53 ? -11.812 11.359 7.359 1 90.31 53 THR B C 1
ATOM 1201 O O . THR B 1 53 ? -12.852 11.883 7.762 1 90.31 53 THR B O 1
ATOM 1204 N N . ARG B 1 54 ? -11.188 10.602 8.133 1 89.31 54 ARG B N 1
ATOM 1205 C CA . ARG B 1 54 ? -11.477 10.242 9.523 1 89.31 54 ARG B CA 1
ATOM 1206 C C . ARG B 1 54 ? -10.188 10.172 10.344 1 89.31 54 ARG B C 1
ATOM 1208 O O . ARG B 1 54 ? -9.094 10.156 9.789 1 89.31 54 ARG B O 1
ATOM 1215 N N . PRO B 1 55 ? -10.391 10.078 11.6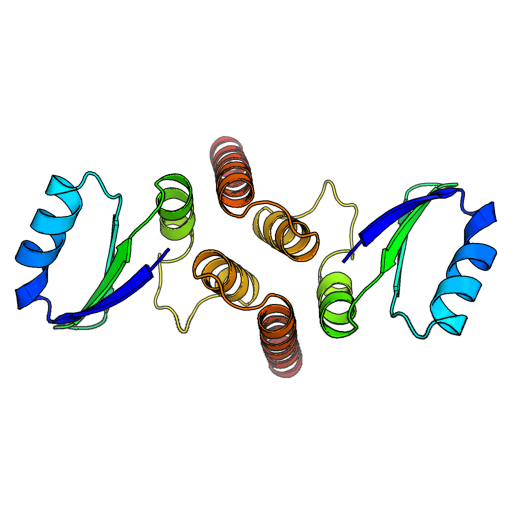33 1 90.75 55 PRO B N 1
ATOM 1216 C CA . PRO B 1 55 ? -9.188 9.953 12.469 1 90.75 55 PRO B CA 1
ATOM 1217 C C . PRO B 1 55 ? -8.336 8.742 12.086 1 90.75 55 PRO B C 1
ATOM 1219 O O . PRO B 1 55 ? -8.867 7.707 11.688 1 90.75 55 PRO B O 1
ATOM 1222 N N . LEU B 1 56 ? -6.996 8.789 12.305 1 94 56 LEU B N 1
ATOM 1223 C CA . LEU B 1 56 ? -6.031 7.789 11.859 1 94 56 LEU B CA 1
ATOM 1224 C C . LEU B 1 56 ? -6.289 6.449 12.539 1 94 56 LEU B C 1
ATOM 1226 O O . LEU B 1 56 ? -6.016 5.391 11.961 1 94 56 LEU B O 1
ATOM 1230 N N . ASN B 1 57 ? -6.809 6.555 13.742 1 92 57 ASN B N 1
ATOM 1231 C CA . ASN B 1 57 ? -7.047 5.32 14.477 1 92 57 ASN B CA 1
ATOM 1232 C C . ASN B 1 57 ? -8.297 4.598 13.977 1 92 57 ASN B C 1
ATOM 1234 O O . ASN B 1 57 ? -8.625 3.514 14.461 1 92 57 ASN B O 1
ATOM 1238 N N . GLN B 1 58 ? -8.961 5.125 13.039 1 94 58 GLN B N 1
ATOM 1239 C CA . GLN B 1 58 ? -10.18 4.535 12.508 1 94 58 GLN B CA 1
ATOM 1240 C C . GLN B 1 58 ? -9.969 4.043 11.078 1 94 58 GLN B C 1
ATOM 1242 O O . GLN B 1 58 ? -10.93 3.674 10.398 1 94 58 GLN B O 1
ATOM 1247 N N . LEU B 1 59 ? -8.75 4.098 10.664 1 95.62 59 LEU B N 1
ATOM 1248 C CA . LEU B 1 59 ? -8.453 3.625 9.32 1 95.62 59 LEU B CA 1
ATOM 1249 C C . LEU B 1 59 ? -8.641 2.115 9.219 1 95.62 59 LEU B C 1
ATOM 1251 O O . LEU B 1 59 ? -8.328 1.384 10.156 1 95.62 59 LEU B O 1
ATOM 1255 N N . THR B 1 60 ? -9.18 1.669 8.078 1 96 60 THR B N 1
ATOM 1256 C CA . THR B 1 60 ? -9.211 0.237 7.805 1 96 60 THR B CA 1
ATOM 1257 C C . THR B 1 60 ? -7.797 -0.319 7.664 1 96 60 THR B C 1
ATOM 1259 O O . THR B 1 60 ? -6.84 0.439 7.488 1 96 60 THR B O 1
ATOM 1262 N N . PRO B 1 61 ? -7.637 -1.591 7.738 1 97 61 PRO B N 1
ATOM 1263 C CA . PRO B 1 61 ? -6.312 -2.176 7.516 1 97 61 PRO B CA 1
ATOM 1264 C C . PRO B 1 61 ? -5.707 -1.772 6.172 1 97 61 PRO B C 1
ATOM 1266 O O . PRO B 1 61 ? -4.508 -1.511 6.086 1 97 61 PRO B O 1
ATOM 1269 N N . GLU B 1 62 ? -6.547 -1.677 5.184 1 97.44 62 GLU B N 1
ATOM 1270 C CA . GLU B 1 62 ? -6.086 -1.295 3.854 1 97.44 62 GLU B CA 1
ATOM 1271 C C . GLU B 1 62 ? -5.566 0.141 3.84 1 97.44 62 GLU B C 1
ATOM 1273 O O . GLU B 1 62 ? -4.477 0.409 3.328 1 97.44 62 GLU B O 1
ATOM 1278 N N . GLU B 1 63 ? -6.348 1.011 4.426 1 97.44 63 GLU B N 1
ATOM 1279 C CA . GLU B 1 63 ? -5.969 2.42 4.461 1 97.44 63 GLU B CA 1
ATOM 1280 C C . GLU B 1 63 ? -4.684 2.629 5.258 1 97.44 63 GLU B C 1
ATOM 1282 O O . GLU B 1 63 ? -3.836 3.438 4.879 1 97.44 63 GLU B O 1
ATOM 1287 N N . ASP B 1 64 ? -4.598 1.963 6.34 1 97.5 64 ASP B N 1
ATOM 1288 C CA . ASP B 1 64 ? -3.389 2.033 7.152 1 97.5 64 ASP B CA 1
ATOM 1289 C C . ASP B 1 64 ? -2.164 1.588 6.355 1 97.5 64 ASP B C 1
ATOM 1291 O O . ASP B 1 64 ? -1.107 2.219 6.426 1 97.5 64 ASP B O 1
ATOM 1295 N N . PHE B 1 65 ? -2.266 0.513 5.648 1 98.38 65 PHE B N 1
ATOM 1296 C CA . PHE B 1 65 ? -1.186 0.024 4.797 1 98.38 65 PHE B CA 1
ATOM 1297 C C . PHE B 1 65 ? -0.786 1.076 3.77 1 98.38 65 PHE B C 1
ATOM 1299 O O . PHE B 1 65 ? 0.402 1.344 3.578 1 98.38 65 PHE B O 1
ATOM 1306 N N . ILE B 1 66 ? -1.771 1.648 3.117 1 98.31 66 ILE B N 1
ATOM 1307 C CA . ILE B 1 66 ? -1.525 2.625 2.062 1 98.31 66 ILE B CA 1
ATOM 1308 C C . ILE B 1 66 ? -0.796 3.836 2.639 1 98.31 66 ILE B C 1
ATOM 1310 O O . ILE B 1 66 ? 0.201 4.293 2.074 1 98.31 66 ILE B O 1
ATOM 1314 N N . LEU B 1 67 ? -1.281 4.301 3.738 1 97.94 67 LEU B N 1
ATOM 1315 C CA . LEU B 1 67 ? -0.639 5.434 4.398 1 97.94 67 LEU B CA 1
ATOM 1316 C C . LEU B 1 67 ? 0.818 5.117 4.719 1 97.94 67 LEU B C 1
ATOM 1318 O O . LEU B 1 67 ? 1.712 5.91 4.406 1 97.94 67 LEU B O 1
ATOM 1322 N N . GLY B 1 68 ? 1.021 3.977 5.312 1 97.94 68 GLY B N 1
ATOM 1323 C CA . GLY B 1 68 ? 2.381 3.576 5.641 1 97.94 68 GLY B CA 1
ATOM 1324 C C . GLY B 1 68 ? 3.289 3.498 4.43 1 97.94 68 GLY B C 1
ATOM 1325 O O . GLY B 1 68 ? 4.445 3.918 4.484 1 97.94 68 GLY B O 1
ATOM 1326 N N . ALA B 1 69 ? 2.77 2.939 3.426 1 98.06 69 ALA B N 1
ATOM 1327 C CA . ALA B 1 69 ? 3.545 2.828 2.191 1 98.06 69 ALA B CA 1
ATOM 1328 C C . ALA B 1 69 ? 3.916 4.207 1.652 1 98.06 69 ALA B C 1
ATOM 1330 O O . ALA B 1 69 ? 5.059 4.43 1.24 1 98.06 69 ALA B O 1
ATOM 1331 N N . MET B 1 70 ? 3.012 5.109 1.662 1 97.94 70 MET B N 1
ATOM 1332 C CA . MET B 1 70 ? 3.266 6.465 1.178 1 97.94 70 MET B CA 1
ATOM 1333 C C . MET B 1 70 ? 4.301 7.168 2.049 1 97.94 70 MET B C 1
ATOM 1335 O O . MET B 1 70 ? 5.105 7.957 1.55 1 97.94 70 MET B O 1
ATOM 1339 N N . LEU B 1 71 ? 4.277 6.824 3.291 1 97.88 71 LEU B N 1
ATOM 1340 C CA . LEU B 1 71 ? 5.215 7.426 4.234 1 97.88 71 LEU B CA 1
ATOM 1341 C C . LEU B 1 71 ? 6.602 6.805 4.094 1 97.88 71 LEU B C 1
ATOM 1343 O O . LEU B 1 71 ? 7.578 7.328 4.633 1 97.88 71 LEU B O 1
ATOM 1347 N N . GLY B 1 72 ? 6.684 5.688 3.41 1 96.75 72 GLY B N 1
ATOM 1348 C CA . GLY B 1 72 ? 7.977 5.07 3.154 1 96.75 72 GLY B CA 1
ATOM 134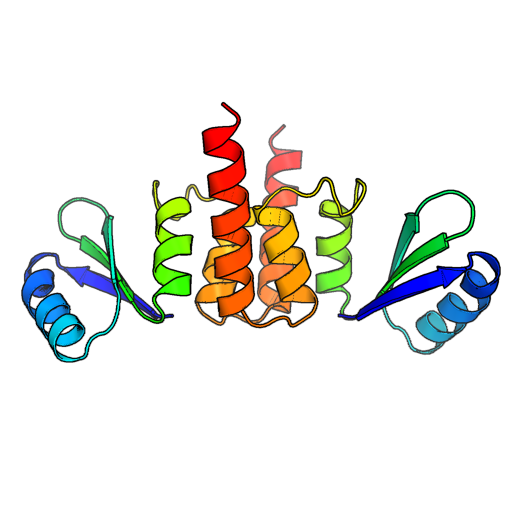9 C C . GLY B 1 72 ? 8.328 3.98 4.148 1 96.75 72 GLY B C 1
ATOM 1350 O O . GLY B 1 72 ? 9.5 3.633 4.309 1 96.75 72 GLY B O 1
ATOM 1351 N N . TYR B 1 73 ? 7.328 3.508 4.828 1 96.94 73 TYR B N 1
ATOM 1352 C CA . TYR B 1 73 ? 7.578 2.412 5.758 1 96.94 73 TYR B CA 1
ATOM 1353 C C . TYR B 1 73 ? 7.914 1.129 5.008 1 96.94 73 TYR B C 1
ATOM 1355 O O . TYR B 1 73 ? 7.527 0.958 3.85 1 96.94 73 TYR B O 1
ATOM 1363 N N . ASP B 1 74 ? 8.609 0.198 5.695 1 97.25 74 ASP B N 1
ATOM 1364 C CA . ASP B 1 74 ? 9.008 -1.084 5.121 1 97.25 74 ASP B CA 1
ATOM 1365 C C . ASP B 1 74 ? 7.789 -1.93 4.773 1 97.25 74 ASP B C 1
ATOM 1367 O O . ASP B 1 74 ? 6.898 -2.123 5.605 1 97.25 74 ASP B O 1
ATOM 1371 N N . ILE B 1 75 ? 7.762 -2.48 3.664 1 97.62 75 ILE B N 1
ATOM 1372 C CA . ILE B 1 75 ? 6.602 -3.203 3.148 1 97.62 75 ILE B CA 1
ATOM 1373 C C . ILE B 1 75 ? 6.344 -4.441 4 1 97.62 75 ILE B C 1
ATOM 1375 O O . ILE B 1 75 ? 5.191 -4.77 4.297 1 97.62 75 ILE B O 1
ATOM 1379 N N . CYS B 1 76 ? 7.387 -5.133 4.422 1 97.12 76 CYS B N 1
ATOM 1380 C CA . CYS B 1 76 ? 7.199 -6.324 5.246 1 97.12 76 CYS B CA 1
ATOM 1381 C C . CYS B 1 76 ? 6.543 -5.965 6.578 1 97.12 76 CYS B C 1
ATOM 1383 O O . CYS B 1 76 ? 5.652 -6.676 7.047 1 97.12 76 CYS B O 1
ATOM 1385 N N . GLN B 1 77 ? 6.965 -4.875 7.105 1 97.31 77 GLN B N 1
ATOM 1386 C CA . GLN B 1 77 ? 6.348 -4.402 8.344 1 97.31 77 GLN B CA 1
ATOM 1387 C C . GLN B 1 77 ? 4.883 -4.039 8.117 1 97.31 77 GLN B C 1
ATOM 1389 O O . GLN B 1 77 ? 4.035 -4.316 8.969 1 97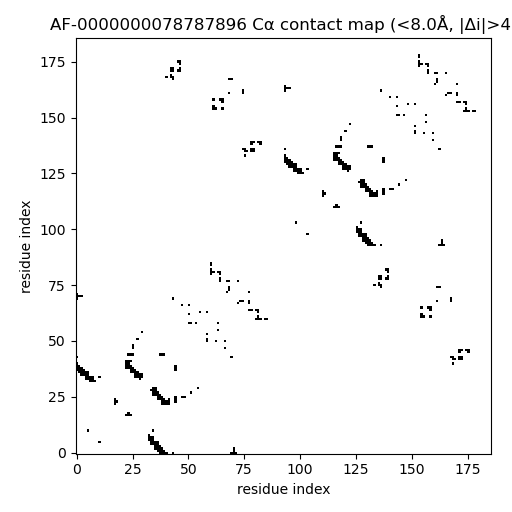.31 77 GLN B O 1
ATOM 1394 N N . GLN B 1 78 ? 4.621 -3.412 7.012 1 97.94 78 GLN B N 1
ATOM 1395 C CA . GLN B 1 78 ? 3.246 -3.064 6.672 1 97.94 78 GLN B CA 1
ATOM 1396 C C . GLN B 1 78 ? 2.389 -4.316 6.492 1 97.94 78 GLN B C 1
ATOM 1398 O O . GLN B 1 78 ? 1.227 -4.34 6.898 1 97.94 78 GLN B O 1
ATOM 1403 N N . CYS B 1 79 ? 2.936 -5.332 5.879 1 98.38 79 CYS B N 1
ATOM 1404 C CA . CYS B 1 79 ? 2.219 -6.594 5.723 1 98.38 79 CYS B CA 1
ATOM 1405 C C . CYS B 1 79 ? 1.876 -7.195 7.082 1 98.38 79 CYS B C 1
ATOM 1407 O O . CYS B 1 79 ? 0.756 -7.668 7.293 1 98.38 79 CYS B O 1
ATOM 1409 N N . LYS B 1 80 ? 2.785 -7.141 7.977 1 97.88 80 LYS B N 1
ATOM 1410 C CA . LYS B 1 80 ? 2.549 -7.672 9.312 1 97.88 80 LYS B CA 1
ATOM 1411 C C . LYS B 1 80 ? 1.435 -6.906 10.023 1 97.88 80 LYS B C 1
ATOM 1413 O O . LYS B 1 80 ? 0.537 -7.512 10.609 1 97.88 80 LYS B O 1
ATOM 1418 N N . ARG B 1 81 ? 1.531 -5.66 10 1 96.88 81 ARG B N 1
ATOM 1419 C CA . ARG B 1 81 ? 0.506 -4.824 10.617 1 96.88 81 ARG B CA 1
ATOM 1420 C C . ARG B 1 81 ? -0.863 -5.094 10 1 96.88 81 ARG B C 1
ATOM 1422 O O . ARG B 1 81 ? -1.863 -5.184 10.719 1 96.88 81 ARG B O 1
ATOM 1429 N N . TYR B 1 82 ? -0.879 -5.145 8.688 1 97.88 82 TYR B N 1
ATOM 1430 C CA . TYR B 1 82 ? -2.1 -5.406 7.93 1 97.88 82 TYR B CA 1
ATOM 1431 C C . TYR B 1 82 ? -2.75 -6.707 8.375 1 97.88 82 TYR B C 1
ATOM 1433 O O . TYR B 1 82 ? -3.945 -6.738 8.68 1 97.88 82 TYR B O 1
ATOM 1441 N N . CYS B 1 83 ? -1.979 -7.75 8.43 1 97.31 83 CYS B N 1
ATOM 1442 C CA . CYS B 1 83 ? -2.49 -9.055 8.844 1 97.31 83 CYS B CA 1
ATOM 1443 C C . CYS B 1 83 ? -2.941 -9.023 10.297 1 97.31 83 CYS B C 1
ATOM 1445 O O . CYS B 1 83 ? -3.955 -9.633 10.648 1 97.31 83 CYS B O 1
ATOM 1447 N N . GLY B 1 84 ? -2.127 -8.328 11.086 1 96.19 84 GLY B N 1
ATOM 1448 C CA . GLY B 1 84 ? -2.523 -8.18 12.477 1 96.19 84 GLY B CA 1
ATOM 1449 C C . GLY B 1 84 ? -3.871 -7.5 12.648 1 96.19 84 GLY B C 1
ATOM 1450 O O . GLY B 1 84 ? -4.699 -7.941 13.445 1 96.19 84 GLY B O 1
ATOM 1451 N N . LYS B 1 85 ? -4.16 -6.531 11.883 1 94.75 85 LYS B N 1
ATOM 1452 C CA . LYS B 1 85 ? -5.426 -5.809 11.945 1 94.75 85 LYS B CA 1
ATOM 1453 C C . LYS B 1 85 ? -6.57 -6.652 11.391 1 94.75 85 LYS B C 1
ATOM 1455 O O . LYS B 1 85 ? -7.684 -6.621 11.914 1 94.75 85 LYS B O 1
ATOM 1460 N N . LYS B 1 86 ? -6.254 -7.379 10.336 1 93.44 86 LYS B N 1
ATOM 1461 C CA . LYS B 1 86 ? -7.273 -8.234 9.727 1 93.44 86 LYS B CA 1
ATOM 1462 C C . LYS B 1 86 ? -7.699 -9.344 10.68 1 93.44 86 LYS B C 1
ATOM 1464 O O . LYS B 1 86 ? -8.883 -9.695 10.742 1 93.44 86 LYS B O 1
ATOM 1469 N N . GLU B 1 87 ? -6.816 -9.883 11.367 1 88.94 87 GLU B N 1
ATOM 1470 C CA . GLU B 1 87 ? -7.109 -10.953 12.312 1 88.94 87 GLU B CA 1
ATOM 1471 C C . GLU B 1 87 ? -7.895 -10.43 13.516 1 88.94 87 GLU B C 1
ATOM 1473 O O . GLU B 1 87 ? -8.734 -11.141 14.07 1 88.94 87 GLU B O 1
ATOM 1478 N N . SER B 1 88 ? -7.621 -9.273 13.883 1 85.06 88 SER B N 1
ATOM 1479 C CA . SER B 1 88 ? -8.328 -8.68 15.008 1 85.06 88 SER B CA 1
ATOM 1480 C C . SER B 1 88 ? -9.789 -8.406 14.664 1 85.06 88 SER B C 1
ATOM 1482 O O . SER B 1 88 ? -10.672 -8.516 15.523 1 85.06 88 SER B O 1
ATOM 1484 N N . ILE B 1 89 ? -10.047 -8.133 13.453 1 74.81 89 ILE B N 1
ATOM 1485 C CA . ILE B 1 89 ? -11.414 -7.871 13.016 1 74.81 89 ILE B CA 1
ATOM 1486 C C . ILE B 1 89 ? -12.188 -9.18 12.93 1 74.81 89 ILE B C 1
ATOM 1488 O O . ILE B 1 89 ? -13.367 -9.234 13.289 1 74.81 89 ILE B O 1
ATOM 1492 N N . LYS B 1 90 ? -11.594 -10.344 12.516 1 71.69 90 LYS B N 1
ATOM 1493 C CA . LYS B 1 90 ? -12.258 -11.641 12.445 1 71.69 90 LYS B CA 1
ATOM 1494 C C . LYS B 1 90 ? -12.617 -12.148 13.844 1 71.69 90 LYS B C 1
ATOM 1496 O O . LYS B 1 90 ? -13.672 -12.758 14.031 1 71.69 90 LYS B O 1
ATOM 1501 N N . ILE B 1 91 ? -11.812 -11.859 14.828 1 58.62 91 ILE B N 1
ATOM 1502 C CA . ILE B 1 91 ? -12.086 -12.32 16.188 1 58.62 91 ILE B CA 1
ATOM 1503 C C . ILE B 1 91 ? -13.203 -11.484 16.797 1 58.62 91 ILE B C 1
ATOM 1505 O O . ILE B 1 91 ? -13.969 -11.969 17.641 1 58.62 91 ILE B O 1
ATOM 1509 N N . ALA B 1 92 ? -13.344 -10.328 16.375 1 59.06 92 ALA B N 1
ATOM 1510 C CA . ALA B 1 92 ? -14.344 -9.453 16.969 1 59.06 92 ALA B CA 1
ATOM 1511 C C . ALA B 1 92 ? -15.727 -9.719 16.375 1 59.06 92 ALA B C 1
ATOM 1513 O O . ALA B 1 92 ? -16.734 -9.242 16.906 1 59.06 92 ALA B O 1
ATOM 1514 N N . VAL B 1 93 ? -15.836 -10.648 15.352 1 50.09 93 VAL B N 1
ATOM 1515 C CA . VAL B 1 93 ? -17.141 -10.984 14.805 1 50.09 93 VAL B CA 1
ATOM 1516 C C . VAL B 1 93 ? -17.531 -12.398 15.227 1 50.09 93 VAL B C 1
ATOM 1518 O O . VAL B 1 93 ? -16.688 -13.289 15.297 1 50.09 93 VAL B O 1
#

pLDDT: mean 94.41, std 8.11, range [50.09, 98.56]

Nearest PDB structures (foldseek):
  2guk-assembly1_B  TM=9.582E-01  e=1.200E-08  Porphyromonas gingivalis W83
  4rwx-assembly1_C  TM=6.443E-01  e=5.583E-01  Listeria monocytogenes EGD-e
  4rwx-assembly1_B  TM=5.562E-01  e=3.607E-01  Listeria monocytogenes EGD-e
  1dtj-assembly2_B  TM=4.221E-01  e=1.933E-01  Homo sapiens
  2cve-assembly1_A  TM=5.330E-01  e=3.202E+00  Thermus thermophilus HB8

Sequence (186 aa):
MVLYTMNREYTEFAIRRLENQNISYTIQEVGTNKINLFFGKPECMEAIRHIITRPLNQLTPEEDFILGAMLGYDICQQCKRYCGKKESIKIAVMVLYTMNREYTEFAIRRLENQNISYTIQEVGTNKINLFFGKPECMEAIRHIITRPLNQLTPEEDFILGAMLGYDICQQCKRYCGKKESIKIAV

Organism: NCBI:txid997887

Foldseek 3Di:
DDKDKDFPVCVVVVVVVCVVVVWDWDWADDPDTMIIIGIHDPVLRVVVVVQPPDPPVPGQLVSVLSVCVSNPHDNVVSVVSSVVRVVVVVVVD/DDKDKDFPVCVVVVVVVCVVVVWDWDWADDPDTMIIIDIHDPVLVVVVVVQPPDPPVPGQLVSVLSVCVSNPHDNVVSVVSSVVRVVVVVVVD